Protein AF-A0A0F9BK31-F1 (afdb_monomer)

Structure (mmCIF, N/CA/C/O backbone):
data_AF-A0A0F9BK31-F1
#
_entry.id   AF-A0A0F9BK31-F1
#
loop_
_atom_site.group_PDB
_atom_site.id
_atom_site.type_symbol
_atom_site.label_atom_id
_atom_site.label_alt_id
_atom_site.label_comp_id
_atom_site.label_asym_id
_atom_site.label_entity_id
_atom_site.label_seq_id
_atom_site.pdbx_PDB_ins_code
_atom_site.Cartn_x
_atom_site.Cartn_y
_atom_site.Cartn_z
_atom_site.occupancy
_atom_site.B_iso_or_equiv
_atom_site.auth_seq_id
_atom_site.auth_comp_id
_atom_site.auth_asym_id
_atom_site.auth_atom_id
_atom_site.pdbx_PDB_model_num
ATOM 1 N N . MET A 1 1 ? -14.566 36.408 19.819 1.00 34.97 1 MET A N 1
ATOM 2 C CA . MET A 1 1 ? -15.400 36.575 21.035 1.00 34.97 1 MET A CA 1
ATOM 3 C C . MET A 1 1 ? -15.358 35.228 21.753 1.00 34.97 1 MET A C 1
ATOM 5 O O . MET A 1 1 ? -15.474 34.228 21.065 1.00 34.97 1 MET A O 1
ATOM 9 N N . ALA A 1 2 ? -14.819 35.139 22.974 1.00 30.72 2 ALA A N 1
ATOM 10 C CA . ALA A 1 2 ? -15.516 35.397 24.251 1.00 30.72 2 ALA A CA 1
ATOM 11 C C . ALA A 1 2 ? -16.655 34.369 24.474 1.00 30.72 2 ALA A C 1
ATOM 13 O O . ALA A 1 2 ? -17.455 34.188 23.567 1.00 30.72 2 ALA A O 1
ATOM 14 N N . ILE A 1 3 ? -16.794 33.667 25.609 1.00 34.47 3 ILE A N 1
ATOM 15 C CA . ILE A 1 3 ? -16.317 33.917 26.992 1.00 34.47 3 ILE A CA 1
ATOM 16 C C . ILE A 1 3 ? -16.090 32.545 27.730 1.00 34.47 3 ILE A C 1
ATOM 18 O O . ILE A 1 3 ? -16.348 31.516 27.105 1.00 34.47 3 ILE A O 1
ATOM 22 N N . PRO A 1 4 ? -15.487 32.458 28.944 1.00 47.16 4 PRO A N 1
ATOM 23 C CA . PRO A 1 4 ? -14.484 31.410 29.240 1.00 47.16 4 PRO A CA 1
ATOM 24 C C . PRO A 1 4 ? -14.917 30.221 30.135 1.00 47.16 4 PRO A C 1
ATOM 26 O O . PRO A 1 4 ? -16.039 30.144 30.628 1.00 47.16 4 PRO A O 1
ATOM 29 N N . GLN A 1 5 ? -13.952 29.323 30.387 1.00 39.09 5 GLN A N 1
ATOM 30 C CA . GLN A 1 5 ? -13.967 28.311 31.456 1.00 39.09 5 GLN A CA 1
ATOM 31 C C . GLN A 1 5 ? -14.217 28.940 32.840 1.00 39.09 5 GLN A C 1
ATOM 33 O O . GLN A 1 5 ? -13.655 29.992 33.152 1.00 39.09 5 GLN A O 1
ATOM 38 N N . ILE A 1 6 ? -15.013 28.273 33.684 1.00 41.28 6 ILE A N 1
ATOM 39 C CA . ILE A 1 6 ? -15.322 28.721 35.052 1.00 41.28 6 ILE A CA 1
ATOM 40 C C . ILE A 1 6 ? -14.540 27.875 36.063 1.00 41.28 6 ILE A C 1
ATOM 42 O O . ILE A 1 6 ? -14.842 26.708 36.302 1.00 41.28 6 ILE A O 1
ATOM 46 N N . GLU A 1 7 ? -13.542 28.497 36.682 1.00 41.19 7 GLU A N 1
ATOM 47 C CA . GLU A 1 7 ? -12.650 27.886 37.667 1.00 41.19 7 GLU A CA 1
ATOM 48 C C . GLU A 1 7 ? -13.230 28.024 39.090 1.00 41.19 7 GLU A C 1
ATOM 50 O O . GLU A 1 7 ? -13.121 29.072 39.735 1.00 41.19 7 GLU A O 1
ATOM 55 N N . ILE A 1 8 ? -13.895 26.975 39.595 1.00 41.38 8 ILE A N 1
ATOM 56 C CA . ILE A 1 8 ? -14.500 26.990 40.939 1.00 41.38 8 ILE A CA 1
ATOM 57 C C . ILE A 1 8 ? -13.460 26.613 42.004 1.00 41.38 8 ILE A C 1
ATOM 59 O O . ILE A 1 8 ? -12.925 25.507 42.039 1.00 41.38 8 ILE A O 1
ATOM 63 N N . LYS A 1 9 ? -13.195 27.563 42.904 1.00 39.84 9 LYS A N 1
ATOM 64 C CA . LYS A 1 9 ? -12.128 27.503 43.911 1.00 39.84 9 LYS A CA 1
ATOM 65 C C . LYS A 1 9 ? -12.385 26.457 44.999 1.00 39.84 9 LYS A C 1
ATOM 67 O O . LYS A 1 9 ? -13.390 26.509 45.708 1.00 39.84 9 LYS A O 1
ATOM 72 N N . SER A 1 10 ? -11.396 25.595 45.233 1.00 47.75 10 SER A N 1
ATOM 73 C CA . SER A 1 10 ? -11.330 24.715 46.408 1.00 47.75 10 SER A CA 1
ATOM 74 C C . SER A 1 10 ? -11.038 25.527 47.680 1.00 47.75 10 SER A C 1
ATOM 76 O O . SER A 1 10 ? -9.883 25.697 48.074 1.00 47.75 10 SER A O 1
ATOM 78 N N . GLN A 1 11 ? -12.077 26.108 48.298 1.00 46.69 11 GLN A N 1
ATOM 79 C CA . GLN A 1 11 ? -11.884 27.012 49.445 1.00 46.69 11 GLN A CA 1
ATOM 80 C C . GLN A 1 11 ? -13.006 27.042 50.506 1.00 46.69 11 GLN A C 1
ATOM 82 O O . GLN A 1 11 ? -13.023 27.949 51.332 1.00 46.69 11 GLN A O 1
ATOM 87 N N . VAL A 1 12 ? -13.905 26.044 50.551 1.00 44.53 12 VAL A N 1
ATOM 88 C CA . VAL A 1 12 ? -15.021 25.987 51.536 1.00 44.53 12 VAL A CA 1
ATOM 89 C C . VAL A 1 12 ? -15.087 24.658 52.321 1.00 44.53 12 VAL A C 1
ATOM 91 O O . VAL A 1 12 ? -16.156 24.200 52.701 1.00 44.53 12 VAL A O 1
ATOM 94 N N . ILE A 1 13 ? -13.938 24.025 52.605 1.00 46.34 13 ILE A N 1
ATOM 95 C CA . ILE A 1 13 ? -13.850 22.850 53.509 1.00 46.34 13 ILE A CA 1
ATOM 96 C C . ILE A 1 13 ? -12.696 23.016 54.522 1.00 46.34 13 ILE A C 1
ATOM 98 O O . ILE A 1 13 ? -11.844 22.146 54.680 1.00 46.34 13 ILE A O 1
ATOM 102 N N . LYS A 1 14 ? -12.626 24.179 55.191 1.00 44.19 14 LYS A N 1
ATOM 103 C CA . LYS A 1 14 ? -11.668 24.453 56.293 1.00 44.19 14 LYS A CA 1
ATOM 104 C C . LYS A 1 14 ? -12.260 25.219 57.493 1.00 44.19 14 LYS A C 1
ATOM 106 O O . LYS A 1 14 ? -11.512 25.676 58.351 1.00 44.19 14 LYS A O 1
ATOM 111 N N . SER A 1 15 ? -13.586 25.350 57.576 1.00 44.91 15 SER A N 1
ATOM 112 C CA . SER A 1 15 ? -14.294 26.040 58.671 1.00 44.91 15 SER A CA 1
ATOM 113 C C . SER A 1 15 ? -15.009 25.089 59.644 1.00 44.91 15 SER A C 1
ATOM 115 O O . SER A 1 15 ? -15.044 25.358 60.842 1.00 44.91 15 SER A O 1
ATOM 117 N N . SER A 1 16 ? -15.546 23.962 59.167 1.00 44.09 16 SER A N 1
ATOM 118 C CA . SER A 1 16 ? -16.458 23.108 59.949 1.00 44.09 16 SER A CA 1
ATOM 119 C C . SER A 1 16 ? -15.799 22.260 61.045 1.00 44.09 16 SER A C 1
ATOM 121 O O . SER A 1 16 ? -16.474 21.862 61.988 1.00 44.09 16 SER A O 1
ATOM 123 N N . THR A 1 17 ? -14.495 21.982 60.963 1.00 48.22 17 THR A N 1
ATOM 124 C CA . THR A 1 17 ? -13.790 21.135 61.946 1.00 48.22 17 THR A CA 1
ATOM 125 C C . THR A 1 17 ? -13.392 21.864 63.229 1.00 48.22 17 THR A C 1
ATOM 127 O O . THR A 1 17 ? -13.065 21.206 64.209 1.00 48.22 17 THR A O 1
ATOM 130 N N . LYS A 1 18 ? -13.453 23.204 63.270 1.00 47.31 18 LYS A N 1
ATOM 131 C CA . LYS A 1 18 ? -12.989 24.004 64.422 1.00 47.31 18 LYS A CA 1
ATOM 132 C C . LYS A 1 18 ? -14.101 24.493 65.363 1.00 47.31 18 LYS A C 1
ATOM 134 O O . LYS A 1 18 ? -13.843 25.322 66.226 1.00 47.31 18 LYS A O 1
ATOM 139 N N . ALA A 1 19 ? -15.326 23.989 65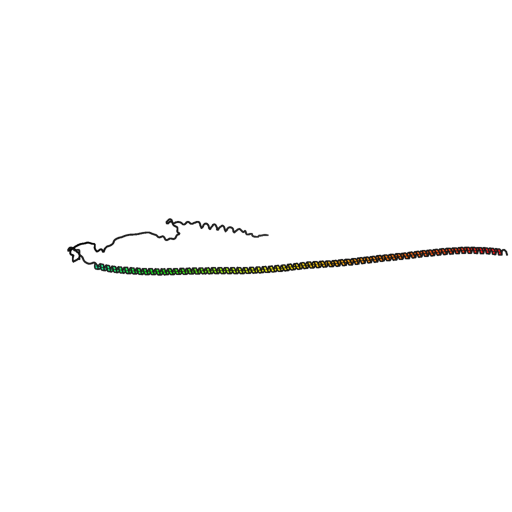.191 1.00 47.84 19 ALA A N 1
ATOM 140 C CA . ALA A 1 19 ? -16.503 24.364 65.987 1.00 47.84 19 ALA A CA 1
ATOM 141 C C . ALA A 1 19 ? -16.992 23.264 66.955 1.00 47.84 19 ALA A C 1
ATOM 143 O O . ALA A 1 19 ? -17.918 23.500 67.724 1.00 47.84 19 ALA A O 1
ATOM 144 N N . ILE A 1 20 ? -16.395 22.064 66.919 1.00 45.34 20 ILE A N 1
ATOM 145 C CA . ILE A 1 20 ? -16.859 20.897 67.696 1.00 45.34 20 ILE A CA 1
ATOM 146 C C . ILE A 1 20 ? -15.993 20.662 68.949 1.00 45.34 20 ILE A C 1
ATOM 148 O O . ILE A 1 20 ? -16.524 20.329 70.006 1.00 45.34 20 ILE A O 1
ATOM 152 N N . GLU A 1 21 ? -14.685 20.938 68.892 1.00 44.50 21 GLU A N 1
ATOM 153 C CA . GLU A 1 21 ? -13.760 20.745 70.029 1.00 44.50 21 GLU A CA 1
ATOM 154 C C . GLU A 1 21 ? -14.006 21.694 71.221 1.00 44.50 21 GLU A C 1
ATOM 156 O O . GLU A 1 21 ? -13.513 21.451 72.320 1.00 44.50 21 GLU A O 1
ATOM 161 N N . THR A 1 22 ? -14.791 22.763 71.043 1.00 48.09 22 THR A N 1
ATOM 162 C CA . THR A 1 22 ? -15.100 23.733 72.113 1.00 48.09 22 THR A CA 1
ATOM 163 C C . THR A 1 22 ? -16.362 23.375 72.912 1.00 48.09 22 THR A C 1
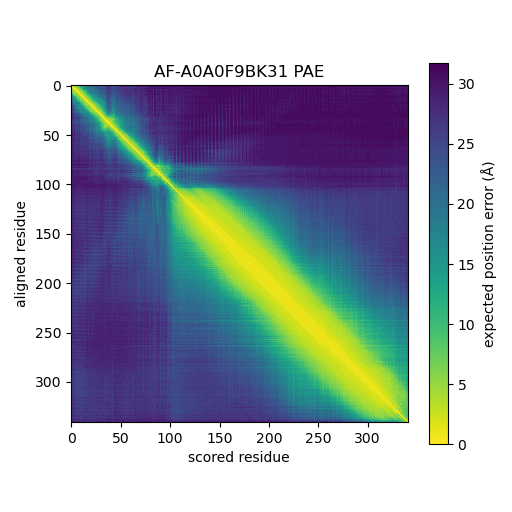ATOM 165 O O . THR A 1 22 ? -16.554 23.904 73.999 1.00 48.09 22 THR A O 1
ATOM 168 N N . VAL A 1 23 ? -17.213 22.460 72.428 1.00 46.09 23 VAL A N 1
ATOM 169 C CA . VAL A 1 23 ? -18.506 22.141 73.077 1.00 46.09 23 VAL A CA 1
ATOM 170 C C . VAL A 1 23 ? -18.394 20.987 74.089 1.00 46.09 23 VAL A C 1
ATOM 172 O O . VAL A 1 23 ? -19.171 20.915 75.038 1.00 46.09 23 VAL A O 1
ATOM 175 N N . CYS A 1 24 ? -17.405 20.098 73.947 1.00 41.81 24 CYS A N 1
ATOM 176 C CA . CYS A 1 24 ? -17.275 18.918 74.813 1.00 41.81 24 CYS A CA 1
ATOM 177 C C . CYS A 1 24 ? -16.595 19.165 76.176 1.00 41.81 24 CYS A C 1
ATOM 179 O O . CYS A 1 24 ? -16.706 18.307 77.049 1.00 41.81 24 CYS A O 1
ATOM 181 N N . ASN A 1 25 ? -15.921 20.302 76.392 1.00 42.66 25 ASN A N 1
ATOM 182 C CA . ASN A 1 25 ? -15.132 20.531 77.616 1.00 42.66 25 ASN A CA 1
ATOM 183 C C . ASN A 1 25 ? -15.901 21.187 78.784 1.00 42.66 25 ASN A C 1
ATOM 185 O O . ASN A 1 25 ? -15.515 20.989 79.935 1.00 42.66 25 ASN A O 1
ATOM 189 N N . ASP A 1 26 ? -17.011 21.894 78.544 1.00 40.84 26 ASP A N 1
ATOM 190 C CA . ASP A 1 26 ? -17.750 22.600 79.614 1.00 40.84 26 ASP A CA 1
ATOM 191 C C . ASP A 1 26 ? -18.705 21.708 80.438 1.00 40.84 26 ASP A C 1
ATOM 193 O O . ASP A 1 26 ? -19.175 22.104 81.507 1.00 40.84 26 ASP A O 1
ATOM 197 N N . ILE A 1 27 ? -18.990 20.481 79.987 1.00 41.81 27 ILE A N 1
ATOM 198 C CA . ILE A 1 27 ? -19.976 19.592 80.636 1.00 41.81 27 ILE A CA 1
ATOM 199 C C . ILE A 1 27 ? -19.380 18.810 81.825 1.00 41.81 27 ILE A C 1
ATOM 201 O O . ILE A 1 27 ? -20.120 18.369 82.705 1.00 41.81 27 ILE A O 1
ATOM 205 N N . PHE A 1 28 ? -18.051 18.674 81.923 1.00 42.62 28 PHE A N 1
ATOM 206 C CA . PHE A 1 28 ? -17.405 17.846 82.957 1.00 42.62 28 PHE A CA 1
ATOM 207 C C . PHE A 1 28 ? -16.944 18.596 84.225 1.00 42.62 28 PHE A C 1
ATOM 209 O O . PHE A 1 28 ? -16.391 17.978 85.137 1.00 42.62 28 PHE A O 1
ATOM 216 N N . ALA A 1 29 ? -17.202 19.906 84.331 1.00 46.19 29 ALA A N 1
ATOM 217 C CA . ALA A 1 29 ? -16.607 20.781 85.350 1.00 46.19 29 ALA A CA 1
ATOM 218 C C . ALA A 1 29 ? -17.617 21.471 86.301 1.00 46.19 29 ALA A C 1
ATOM 220 O O . ALA A 1 29 ? -17.502 22.668 86.564 1.00 46.19 29 ALA A O 1
ATOM 221 N N . LYS A 1 30 ? -18.603 20.739 86.855 1.00 42.69 30 LYS A N 1
ATOM 222 C CA . LYS A 1 30 ? -19.486 21.237 87.946 1.00 42.69 30 LYS A CA 1
ATOM 223 C C . LYS A 1 30 ? -20.094 20.123 88.822 1.00 42.69 30 LYS A C 1
ATOM 225 O O . LYS A 1 30 ? -21.287 19.841 88.775 1.00 42.69 30 LYS A O 1
ATOM 230 N N . LYS A 1 31 ? -19.275 19.506 89.686 1.00 49.69 31 LYS A N 1
ATOM 231 C CA . LYS A 1 31 ? -19.757 18.687 90.820 1.00 49.69 31 LYS A CA 1
ATOM 232 C C . LYS A 1 31 ? -19.788 19.504 92.116 1.00 49.69 31 LYS A C 1
ATOM 234 O O . LYS A 1 31 ? -18.830 19.491 92.882 1.00 49.69 31 LYS A O 1
ATOM 239 N N . THR A 1 32 ? -20.914 20.157 92.393 1.00 45.22 32 THR A N 1
ATOM 240 C CA . THR A 1 32 ? -21.232 20.724 93.715 1.00 45.22 32 THR A CA 1
ATOM 241 C C . THR A 1 32 ? -22.681 20.404 94.079 1.00 45.22 32 THR A C 1
ATOM 243 O O . THR A 1 32 ? -23.621 20.990 93.550 1.00 45.22 32 THR A O 1
ATOM 246 N N . VAL A 1 33 ? -22.872 19.445 94.987 1.00 46.56 33 VAL A N 1
ATOM 247 C CA . VAL A 1 33 ? -24.195 19.092 95.525 1.00 46.56 33 VAL A CA 1
ATOM 248 C C . VAL A 1 33 ? -24.480 19.981 96.743 1.00 46.56 33 VAL A C 1
ATOM 250 O O . VAL A 1 33 ? -23.625 20.056 97.629 1.00 46.56 33 VAL A O 1
ATOM 253 N N . PRO A 1 34 ? -25.639 20.660 96.832 1.00 52.19 34 PRO A N 1
ATOM 254 C CA . PRO A 1 34 ? -25.972 21.473 97.997 1.00 52.19 34 PRO A CA 1
ATOM 255 C C . PRO A 1 34 ? -26.247 20.586 99.221 1.00 52.19 34 PRO A C 1
ATOM 257 O O . PRO A 1 34 ? -27.077 19.680 99.169 1.00 52.19 34 PRO A O 1
ATOM 260 N N . THR A 1 35 ? -25.571 20.857 100.338 1.00 52.59 35 THR A N 1
ATOM 261 C CA . THR A 1 35 ? -25.773 20.149 101.612 1.00 52.59 35 THR A CA 1
ATOM 262 C C . THR A 1 35 ? -26.941 20.733 102.407 1.00 52.59 35 THR A C 1
ATOM 264 O O . THR A 1 35 ? -27.153 21.948 102.460 1.00 52.59 35 THR A O 1
ATOM 267 N N . CYS A 1 36 ? -27.721 19.869 103.062 1.00 46.44 36 CYS A N 1
ATOM 268 C CA . CYS A 1 36 ? -28.881 20.314 103.830 1.00 46.44 36 CYS A CA 1
ATOM 269 C C . CYS A 1 36 ? -28.471 20.889 105.198 1.00 46.44 36 CYS A C 1
ATOM 271 O O . CYS A 1 36 ? -28.011 20.159 106.081 1.00 46.44 36 CYS A O 1
ATOM 273 N N . LYS A 1 37 ? -28.736 22.188 105.416 1.00 51.78 37 LYS A N 1
ATOM 274 C CA . LYS A 1 37 ? -28.451 22.943 106.661 1.00 51.78 37 LYS A CA 1
ATOM 275 C C . LYS A 1 37 ? -29.144 22.427 107.944 1.00 51.78 37 LYS A C 1
ATOM 277 O O . LYS A 1 37 ? -29.008 23.061 108.985 1.00 51.78 37 LYS A O 1
ATOM 282 N N . LYS A 1 38 ? -29.880 21.308 107.897 1.00 49.94 38 LYS A N 1
ATOM 283 C CA . LYS A 1 38 ? -30.496 20.655 109.070 1.00 49.94 38 LYS A CA 1
ATOM 284 C C . LYS A 1 38 ? -29.989 19.238 109.380 1.00 49.94 38 LYS A C 1
ATOM 286 O O . LYS A 1 38 ? -30.333 18.735 110.444 1.00 49.94 38 LYS A O 1
ATOM 291 N N . CYS A 1 39 ? -29.213 18.599 108.500 1.00 57.25 39 CYS A N 1
ATOM 292 C CA . CYS A 1 39 ? -28.751 17.213 108.709 1.00 57.25 39 CYS A CA 1
ATOM 293 C C . CYS A 1 39 ? -27.371 16.863 108.115 1.00 57.25 39 CYS A C 1
ATOM 295 O O . CYS A 1 39 ? -26.857 15.796 108.421 1.00 57.25 39 CYS A O 1
ATOM 297 N N . GLY A 1 40 ? -26.743 17.736 107.319 1.00 54.84 40 GLY A N 1
ATOM 298 C CA . GLY A 1 40 ? -25.320 17.632 106.954 1.00 54.84 40 GLY A CA 1
ATOM 299 C C . GLY A 1 40 ? -24.968 16.812 105.703 1.00 54.84 40 GLY A C 1
ATOM 300 O O . GLY A 1 40 ? -23.960 17.118 105.071 1.00 54.84 40 GLY A O 1
ATOM 301 N N . GLU A 1 41 ? -25.791 15.844 105.294 1.00 47.97 41 GLU A N 1
ATOM 302 C CA . GLU A 1 41 ? -25.495 14.952 104.154 1.00 47.97 41 GLU A CA 1
ATOM 303 C C . GLU A 1 41 ? -26.244 15.317 102.847 1.00 47.97 41 GLU A C 1
ATOM 305 O O . GLU A 1 41 ? -26.936 16.338 102.767 1.00 47.97 41 GLU A O 1
ATOM 310 N N . GLN A 1 42 ? -26.035 14.523 101.785 1.00 47.56 42 GLN A N 1
ATOM 311 C CA . GLN A 1 42 ? -26.417 14.824 100.395 1.00 47.56 42 GLN A CA 1
ATOM 312 C C . GLN A 1 42 ? -27.447 13.827 99.831 1.00 47.56 42 GLN A C 1
ATOM 314 O O . GLN A 1 42 ? -27.174 12.633 99.754 1.00 47.56 42 GLN A O 1
ATOM 319 N N . HIS A 1 43 ? -28.597 14.316 99.352 1.00 52.22 43 HIS A N 1
ATOM 320 C CA . HIS A 1 43 ? -29.586 13.523 98.602 1.00 52.22 43 HIS A CA 1
ATOM 321 C C . HIS A 1 43 ? -30.479 14.414 97.712 1.00 52.22 43 HIS A C 1
ATOM 323 O O . HIS A 1 43 ? -30.601 15.615 97.950 1.00 52.22 43 HIS A O 1
ATOM 329 N N . TRP A 1 44 ? -31.115 13.831 96.686 1.00 43.22 44 TRP A N 1
ATOM 330 C CA . TRP A 1 44 ? -32.073 14.517 95.794 1.00 43.22 44 TRP A CA 1
ATOM 331 C C . TRP A 1 44 ? -33.546 14.298 96.225 1.00 43.22 44 TRP A C 1
ATOM 333 O O . TRP A 1 44 ? -33.797 13.490 97.123 1.00 43.22 44 TRP A O 1
ATOM 343 N N . PRO A 1 45 ? -34.525 15.064 95.693 1.00 54.22 45 PRO A N 1
ATOM 344 C CA . PRO A 1 45 ? -35.786 15.296 96.396 1.00 54.22 45 PRO A CA 1
ATOM 345 C C . PRO A 1 45 ? -36.981 14.479 95.877 1.00 54.22 45 PRO A C 1
ATOM 347 O O . PRO A 1 45 ? -37.493 14.747 94.798 1.00 54.22 45 PRO A O 1
ATOM 350 N N . PHE A 1 46 ? -37.507 13.584 96.718 1.00 36.34 46 PHE A N 1
ATOM 351 C CA . PHE A 1 46 ? -38.948 13.473 97.013 1.00 36.34 46 PHE A CA 1
ATOM 352 C C . PHE A 1 46 ? -39.129 12.646 98.301 1.00 36.34 46 PHE A C 1
ATOM 354 O O . PHE A 1 46 ? -38.732 11.487 98.366 1.00 36.34 46 PHE A O 1
ATOM 361 N N . HIS A 1 47 ? -39.693 13.258 99.345 1.00 39.66 47 HIS A N 1
ATOM 362 C CA . HIS A 1 47 ? -39.894 12.648 100.672 1.00 39.66 47 HIS A CA 1
ATOM 363 C C . HIS A 1 47 ? -41.362 12.225 100.866 1.00 39.66 47 HIS A C 1
ATOM 365 O O . HIS A 1 47 ? -42.251 12.740 100.185 1.00 39.66 47 HIS A O 1
ATOM 371 N N . PRO A 1 48 ? -41.647 11.382 101.871 1.00 40.16 48 PRO A N 1
ATOM 372 C CA . PRO A 1 48 ? -42.530 11.860 102.946 1.00 40.16 48 PRO A CA 1
ATOM 373 C C . PRO A 1 48 ? -41.778 12.069 104.263 1.00 40.16 48 PRO A C 1
ATOM 375 O O . PRO A 1 48 ? -40.930 11.262 104.639 1.00 40.16 48 PRO A O 1
ATOM 378 N N . CYS A 1 49 ? -42.091 13.151 104.976 1.00 33.94 49 CYS A N 1
ATOM 379 C CA . CYS A 1 49 ? -41.509 13.468 106.282 1.00 33.94 49 CYS A CA 1
ATOM 380 C C . CYS A 1 49 ? -42.436 12.988 107.412 1.00 33.94 49 CYS A C 1
ATOM 382 O O . CYS A 1 49 ? -43.642 13.229 107.363 1.00 33.94 49 CYS A O 1
ATOM 384 N N . ALA A 1 50 ? -41.885 12.333 108.437 1.00 34.88 50 ALA A N 1
ATOM 385 C CA . ALA A 1 50 ? -42.652 11.881 109.595 1.00 34.88 50 ALA A CA 1
ATOM 386 C C . ALA A 1 50 ? -42.854 13.030 110.601 1.00 34.88 50 ALA A C 1
ATOM 388 O O . ALA A 1 50 ? -41.950 13.372 111.367 1.00 34.88 50 ALA A O 1
ATOM 389 N N . GLY A 1 51 ? -44.051 13.621 110.597 1.00 32.31 51 GLY A N 1
ATOM 390 C CA . GLY A 1 51 ? -44.478 14.581 111.616 1.00 32.31 51 GLY A CA 1
ATOM 391 C C . GLY A 1 51 ? -44.567 13.953 113.014 1.00 32.31 51 GLY A C 1
ATOM 392 O O . GLY A 1 51 ? -44.782 12.750 113.162 1.00 32.31 51 GLY A O 1
ATOM 393 N N . ARG A 1 52 ? -44.407 14.783 114.046 1.00 32.91 52 ARG A N 1
ATOM 394 C CA . ARG A 1 52 ? -44.484 14.421 115.471 1.00 32.91 52 ARG A CA 1
ATOM 395 C C . ARG A 1 52 ? -45.318 15.488 116.194 1.00 32.91 52 ARG A C 1
ATOM 397 O O . ARG A 1 52 ? -45.418 16.595 115.676 1.00 32.91 52 ARG A O 1
ATOM 404 N N . GLU A 1 53 ? -45.774 15.170 117.411 1.00 34.31 53 GLU A N 1
ATOM 405 C CA . GLU A 1 53 ? -46.419 16.079 118.386 1.00 34.31 53 GLU A CA 1
ATOM 406 C C . GLU A 1 53 ? -47.925 16.357 118.137 1.00 34.31 53 GLU A C 1
ATOM 408 O O . GLU A 1 53 ? -48.354 16.401 116.990 1.00 34.31 53 GLU A O 1
ATOM 413 N N . LYS A 1 54 ? -48.794 16.519 119.158 1.00 34.75 54 LYS A N 1
ATOM 414 C CA . LYS A 1 54 ? -48.628 16.439 120.637 1.00 34.75 54 LYS A CA 1
ATOM 415 C C . LYS A 1 54 ? -49.992 16.247 121.349 1.00 34.75 54 LYS A C 1
ATOM 417 O O . LYS A 1 54 ? -50.947 16.854 120.890 1.00 34.75 54 LYS A O 1
ATOM 422 N N . ASN A 1 55 ? -49.986 15.530 122.491 1.00 33.38 55 ASN A N 1
ATOM 423 C CA . ASN A 1 55 ? -50.760 15.746 123.748 1.00 33.38 55 ASN A CA 1
ATOM 424 C C . ASN A 1 55 ? -52.318 15.854 123.692 1.00 33.38 55 ASN A C 1
ATOM 426 O O . ASN A 1 55 ? -52.887 15.985 122.620 1.00 33.38 55 ASN A O 1
ATOM 430 N N . GLU A 1 56 ? -53.133 15.764 124.760 1.00 34.59 56 GLU A N 1
ATOM 431 C CA . GLU A 1 56 ? -53.049 15.407 126.209 1.00 34.59 56 GLU A CA 1
ATOM 432 C C . GLU A 1 56 ? -54.466 14.888 126.638 1.00 34.59 56 GLU A C 1
ATOM 434 O O . GLU A 1 56 ? -55.321 14.776 125.761 1.00 34.59 56 GLU A O 1
ATOM 439 N N . THR A 1 57 ? -54.868 14.502 127.864 1.00 30.72 57 THR A N 1
ATOM 440 C CA . THR A 1 57 ? -54.352 14.466 129.264 1.00 30.72 57 THR A CA 1
ATOM 441 C C . THR A 1 57 ? -54.925 13.182 129.939 1.00 30.72 57 THR A C 1
ATOM 443 O O . THR A 1 57 ? -55.933 12.662 129.474 1.00 30.72 57 THR A O 1
ATOM 446 N N . ASN A 1 58 ? -54.228 12.471 130.841 1.00 30.75 58 ASN A N 1
ATOM 447 C CA . ASN A 1 58 ? -54.158 12.568 132.324 1.00 30.75 58 ASN A CA 1
ATOM 448 C C . ASN A 1 58 ? -55.399 12.081 133.135 1.00 30.75 58 ASN A C 1
ATOM 450 O O . ASN A 1 58 ? -56.524 12.179 132.667 1.00 30.75 58 ASN A O 1
ATOM 454 N N . GLU A 1 59 ? -55.141 11.633 134.379 1.00 31.02 59 GLU A N 1
ATOM 455 C CA . GLU A 1 59 ? -56.079 11.306 135.483 1.00 31.02 59 GLU A CA 1
ATOM 456 C C . GLU A 1 59 ? -56.962 10.032 135.370 1.00 31.02 59 GLU A C 1
ATOM 458 O O . GLU A 1 59 ? -57.322 9.600 134.282 1.00 31.02 59 GLU A O 1
ATOM 463 N N . SER A 1 60 ? -57.388 9.362 136.460 1.00 31.53 60 SER A N 1
ATOM 464 C CA . SER A 1 60 ? -56.827 9.257 137.829 1.00 31.53 60 SER A CA 1
ATOM 465 C C . SER A 1 60 ? -57.469 8.097 138.625 1.00 31.53 60 SER A C 1
ATOM 467 O O . SER A 1 60 ? -58.687 8.041 138.732 1.00 31.53 60 SER A O 1
ATOM 469 N N . ARG A 1 61 ? -56.623 7.300 139.305 1.00 30.97 61 ARG A N 1
ATOM 470 C CA . ARG A 1 61 ? -56.801 6.780 140.690 1.00 30.97 61 ARG A CA 1
ATOM 471 C C . ARG A 1 61 ? -57.932 5.763 141.039 1.00 30.97 61 ARG A C 1
ATOM 473 O O . ARG A 1 61 ? -58.983 5.682 140.428 1.00 30.97 61 ARG A O 1
ATOM 480 N N . GLU A 1 62 ? -57.664 5.056 142.145 1.00 34.44 62 GLU A N 1
ATOM 481 C CA . GLU A 1 62 ? -58.555 4.288 143.054 1.00 34.44 62 GLU A CA 1
ATOM 482 C C . GLU A 1 62 ? -59.017 2.849 142.714 1.00 34.44 62 GLU A C 1
ATOM 484 O O . GLU A 1 62 ? -59.472 2.508 141.628 1.00 34.44 62 GLU A O 1
ATOM 489 N N . GLN A 1 63 ? -58.878 1.992 143.737 1.00 41.25 63 GLN A N 1
ATOM 490 C CA . GLN A 1 63 ? -59.436 0.639 143.864 1.00 41.25 63 GLN A CA 1
ATOM 491 C C . GLN A 1 63 ? -60.812 0.711 144.563 1.00 41.25 63 GLN A C 1
ATOM 493 O O . GLN A 1 63 ? -61.161 1.755 145.116 1.00 41.25 63 GLN A O 1
ATOM 498 N N . PRO A 1 64 ? -61.561 -0.403 144.653 1.00 44.00 64 PRO A N 1
ATOM 499 C CA . PRO A 1 64 ? -61.590 -1.128 145.942 1.00 44.00 64 PRO A CA 1
ATOM 500 C C . PRO A 1 64 ? -61.186 -2.613 145.788 1.00 44.00 64 PRO A C 1
ATOM 502 O O . PRO A 1 64 ? -61.474 -3.229 144.768 1.00 44.00 64 PRO A O 1
ATOM 505 N N . VAL A 1 65 ? -60.365 -3.224 146.656 1.00 35.78 65 VAL A N 1
ATOM 506 C CA . VAL A 1 65 ? -60.645 -3.773 148.012 1.00 35.78 65 VAL A CA 1
ATOM 507 C C . VAL A 1 65 ? -62.001 -4.491 148.193 1.00 35.78 65 VAL A C 1
ATOM 509 O O . VAL A 1 65 ? -63.034 -3.972 147.803 1.00 35.78 65 VAL A O 1
ATOM 512 N N . SER A 1 66 ? -62.088 -5.661 148.840 1.00 34.69 66 SER A N 1
ATOM 513 C CA . SER A 1 66 ? -61.048 -6.613 149.287 1.00 34.69 66 SER A CA 1
ATOM 514 C C . SER A 1 66 ? -61.657 -7.996 149.584 1.00 34.69 66 SER A C 1
ATOM 516 O O . SER A 1 66 ? -62.867 -8.138 149.746 1.00 34.69 66 SER A O 1
ATOM 518 N N . GLY A 1 67 ? -60.800 -9.021 149.687 1.00 31.47 67 GLY A N 1
ATOM 519 C CA . GLY A 1 67 ? -61.172 -10.398 150.047 1.00 31.47 67 GLY A CA 1
ATOM 520 C C . GLY A 1 67 ? -60.220 -11.044 151.063 1.00 31.47 67 GLY A C 1
ATOM 521 O O . GLY A 1 67 ? -59.944 -12.235 150.967 1.00 31.47 67 GLY A O 1
ATOM 522 N N . ILE A 1 68 ? -59.658 -10.264 151.997 1.00 43.88 68 ILE A N 1
ATOM 523 C CA . ILE A 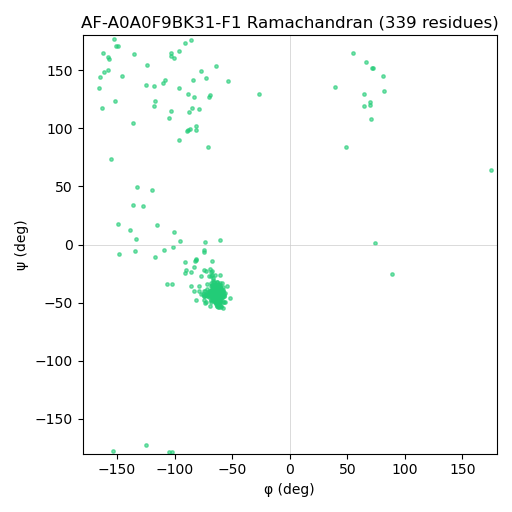1 68 ? -58.657 -10.745 152.970 1.00 43.88 68 ILE A CA 1
ATOM 524 C C . ILE A 1 68 ? -59.342 -11.294 154.230 1.00 43.88 68 ILE A C 1
ATOM 526 O O . ILE A 1 68 ? -59.679 -10.535 155.135 1.00 43.88 68 ILE A O 1
ATOM 530 N N . ILE A 1 69 ? -59.487 -12.618 154.305 1.00 33.00 69 ILE A N 1
ATOM 531 C CA . ILE A 1 69 ? -59.851 -13.417 155.492 1.00 33.00 69 ILE A CA 1
ATOM 532 C C . ILE A 1 69 ? -59.209 -14.800 155.269 1.00 33.00 69 ILE A C 1
ATOM 534 O O . ILE A 1 69 ? -59.500 -15.403 154.244 1.00 33.00 69 ILE A O 1
ATOM 538 N N . LEU A 1 70 ? -58.359 -15.415 156.102 1.00 29.75 70 LEU A N 1
ATOM 539 C CA . LEU A 1 70 ? -57.607 -15.117 157.344 1.00 29.75 70 LEU A CA 1
ATOM 540 C C . LEU A 1 70 ? -56.338 -16.045 157.293 1.00 29.75 70 LEU A C 1
ATOM 542 O O . LEU A 1 70 ? -56.238 -16.849 156.374 1.00 29.75 70 LEU A O 1
ATOM 546 N N . LYS A 1 71 ? -55.338 -16.071 158.189 1.00 32.66 71 LYS A N 1
ATOM 547 C CA . LYS A 1 71 ? -55.133 -15.480 159.525 1.00 32.66 71 LYS A CA 1
ATOM 548 C C . LYS A 1 71 ? -53.630 -15.397 159.834 1.00 32.66 71 LYS A C 1
ATOM 550 O O . LYS A 1 71 ? -52.882 -16.287 159.440 1.00 32.66 71 LYS A O 1
ATOM 555 N N . THR A 1 72 ? -53.210 -14.414 160.622 1.00 31.58 72 THR A N 1
ATOM 556 C CA . THR A 1 72 ? -51.904 -14.434 161.295 1.00 31.58 72 THR A CA 1
ATOM 557 C C . THR A 1 72 ? -51.904 -15.358 162.520 1.00 31.58 72 THR A C 1
ATOM 559 O O . THR A 1 72 ? -52.918 -15.516 163.201 1.00 31.58 72 THR A O 1
ATOM 562 N N . ILE A 1 73 ? -50.721 -15.922 162.783 1.00 46.47 73 ILE A N 1
ATOM 563 C CA . ILE A 1 73 ? -50.164 -16.393 164.071 1.00 46.47 73 ILE A CA 1
ATOM 564 C C . ILE A 1 73 ? -50.782 -15.622 165.267 1.00 46.47 73 ILE A C 1
ATOM 566 O O . ILE A 1 73 ? -50.799 -14.390 165.208 1.00 46.47 73 ILE A O 1
ATOM 570 N N . PRO A 1 74 ? -51.304 -16.295 166.324 1.00 39.22 74 PRO A N 1
ATOM 571 C CA . PRO A 1 74 ? -50.426 -16.672 167.445 1.00 39.22 74 PRO A CA 1
ATOM 572 C C . PRO A 1 74 ? -50.764 -17.967 168.224 1.00 39.22 74 PRO A C 1
ATOM 574 O O . PRO A 1 74 ? -51.824 -18.574 168.092 1.00 39.22 74 PRO A O 1
ATOM 577 N N . SER A 1 75 ? -49.815 -18.335 169.087 1.00 39.00 75 SER A N 1
ATOM 578 C CA . SER A 1 75 ? -49.895 -19.290 170.208 1.00 39.00 75 SER A CA 1
ATOM 579 C C . SER A 1 75 ? -50.044 -18.504 171.534 1.00 39.00 75 SER A C 1
ATOM 581 O O . SER A 1 75 ? -49.624 -17.343 171.527 1.00 39.00 75 SER A O 1
ATOM 583 N N . PRO A 1 76 ? -50.521 -19.053 172.679 1.00 46.03 76 PRO A N 1
ATOM 584 C CA . PRO A 1 76 ? -51.255 -20.305 172.949 1.00 46.03 76 PRO A CA 1
ATOM 585 C C . PRO A 1 76 ? -52.606 -20.082 173.707 1.00 46.03 76 PRO A C 1
ATOM 587 O O . PRO A 1 76 ? -52.995 -18.956 173.984 1.00 46.03 76 PRO A O 1
ATOM 590 N N . ALA A 1 77 ? -53.256 -21.185 174.121 1.00 41.84 77 ALA A N 1
ATOM 591 C CA . ALA A 1 77 ? -54.088 -21.338 175.340 1.00 41.84 77 ALA A CA 1
ATOM 592 C C . ALA A 1 77 ? -55.487 -20.649 175.512 1.00 41.84 77 ALA A C 1
ATOM 594 O O . ALA A 1 77 ? -55.623 -19.443 175.643 1.00 41.84 77 ALA A O 1
ATOM 595 N N . GLU A 1 78 ? -56.501 -21.517 175.695 1.00 39.81 78 GLU A N 1
ATOM 596 C CA . GLU A 1 78 ? -57.631 -21.478 176.666 1.00 39.81 78 GLU A CA 1
ATOM 597 C C . GLU A 1 78 ? -58.840 -20.476 176.635 1.00 39.81 78 GLU A C 1
ATOM 599 O O . GLU A 1 78 ? -58.735 -19.280 176.862 1.00 39.81 78 GLU A O 1
ATOM 604 N N . LYS A 1 79 ? -60.045 -21.093 176.565 1.00 40.41 79 LYS A N 1
ATOM 605 C CA . LYS A 1 79 ? -61.297 -20.890 177.366 1.00 40.41 79 LYS A CA 1
ATOM 606 C C . LYS A 1 79 ? -62.206 -19.623 177.249 1.00 40.41 79 LYS A C 1
ATOM 608 O O . LYS A 1 79 ? -61.997 -18.596 177.872 1.00 40.41 79 LYS A O 1
ATOM 613 N N . PHE A 1 80 ? -63.377 -19.864 176.627 1.00 48.03 80 PHE A N 1
ATOM 614 C CA . PHE A 1 80 ? -64.767 -19.454 176.988 1.00 48.03 80 PHE A CA 1
ATOM 615 C C . PHE A 1 80 ? -65.269 -17.979 177.029 1.00 48.03 80 PHE A C 1
ATOM 617 O O . PHE A 1 80 ? -64.912 -17.195 177.892 1.00 48.03 80 PHE A O 1
ATOM 624 N N . THR A 1 81 ? -66.282 -17.677 176.188 1.00 42.97 81 THR A N 1
ATOM 625 C CA . THR A 1 81 ? -67.376 -16.670 176.374 1.00 42.97 81 THR A CA 1
ATOM 626 C C . THR A 1 81 ? -68.514 -16.937 175.349 1.00 42.97 81 THR A C 1
ATOM 628 O O . THR A 1 81 ? -68.187 -17.320 174.220 1.00 42.97 81 THR A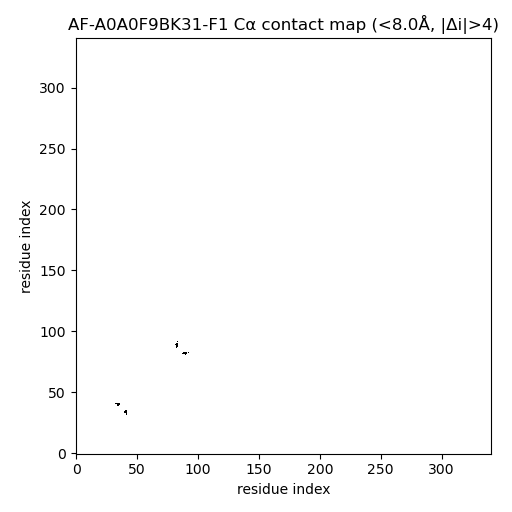 O 1
ATOM 631 N N . PRO A 1 82 ? -69.815 -16.741 175.670 1.00 57.91 82 PRO A N 1
ATOM 632 C CA . PRO A 1 82 ? -70.960 -17.153 174.823 1.00 57.91 82 PRO A CA 1
ATOM 633 C C . PRO A 1 82 ? -71.405 -16.146 173.728 1.00 57.91 82 PRO A C 1
ATOM 635 O O . PRO A 1 82 ? -70.868 -15.045 173.619 1.00 57.91 82 PRO A O 1
ATOM 638 N N . THR A 1 83 ? -72.384 -16.541 172.895 1.00 57.59 83 THR A N 1
ATOM 639 C CA . THR A 1 83 ? -72.907 -15.832 171.696 1.00 57.59 83 THR A CA 1
ATOM 640 C C . THR A 1 83 ? -74.424 -15.566 171.734 1.00 57.59 83 THR A C 1
ATOM 642 O O . THR A 1 83 ? -75.185 -16.304 172.357 1.00 57.59 83 THR A O 1
ATOM 645 N N . CYS A 1 84 ? -74.887 -14.535 171.013 1.00 56.69 84 CYS A N 1
ATOM 646 C CA . CYS A 1 84 ? -76.302 -14.160 170.900 1.00 56.69 84 CYS A CA 1
ATOM 647 C C . CYS A 1 84 ? -77.055 -14.987 169.834 1.00 56.69 84 CYS A C 1
ATOM 649 O O . CYS A 1 84 ? -76.665 -15.017 168.663 1.00 56.69 84 CYS A O 1
ATOM 651 N N . LYS A 1 85 ? -78.183 -15.607 170.217 1.00 58.34 85 LYS A N 1
ATOM 652 C CA . LYS A 1 85 ? -78.997 -16.484 169.344 1.00 58.34 85 LYS A CA 1
ATOM 653 C C . LYS A 1 85 ? -79.706 -15.779 168.177 1.00 58.34 85 LYS A C 1
ATOM 655 O O . LYS A 1 85 ? -80.018 -16.450 167.202 1.00 58.34 85 LYS A O 1
ATOM 660 N N . MET A 1 86 ? -79.955 -14.469 168.252 1.00 58.94 86 MET A N 1
ATOM 661 C CA . MET A 1 86 ? -80.728 -13.741 167.225 1.00 58.94 86 MET A CA 1
ATOM 662 C C . MET A 1 86 ? -79.881 -13.265 166.033 1.00 58.94 86 MET A C 1
ATOM 664 O O . MET A 1 86 ? -80.418 -13.040 164.953 1.00 58.94 86 MET A O 1
ATOM 668 N N . CYS A 1 87 ? -78.567 -13.097 166.217 1.00 61.88 87 CYS A N 1
ATOM 669 C CA . CYS A 1 87 ? -77.670 -12.506 165.213 1.00 61.88 87 CYS A CA 1
ATOM 670 C C . CYS A 1 87 ? -76.352 -13.279 164.998 1.00 61.88 87 CYS A C 1
ATOM 672 O O . CYS A 1 87 ? -75.562 -12.908 164.130 1.00 61.88 87 CYS A O 1
ATOM 674 N N . GLY A 1 88 ? -76.079 -14.318 165.799 1.00 65.19 88 GLY A N 1
ATOM 675 C CA . GLY A 1 88 ? -74.878 -15.158 165.705 1.00 65.19 88 GLY A CA 1
ATOM 676 C C . GLY A 1 88 ? -73.572 -14.516 166.198 1.00 65.19 88 GLY A C 1
ATOM 677 O O . GLY A 1 88 ? -72.521 -15.149 166.124 1.00 65.19 88 GLY A O 1
ATOM 678 N N . LYS A 1 89 ? -73.604 -13.276 166.703 1.00 65.31 89 LYS A N 1
ATOM 679 C CA . LYS A 1 89 ? -72.418 -12.517 167.146 1.00 65.31 89 LYS A CA 1
ATOM 680 C C . LYS A 1 89 ? -72.292 -12.493 168.677 1.00 65.31 89 LYS A C 1
ATOM 682 O O . LYS A 1 89 ? -73.253 -12.767 169.395 1.00 65.31 89 LYS A O 1
ATOM 687 N N . LYS A 1 90 ? -71.100 -12.172 169.194 1.00 60.78 90 LYS A N 1
ATOM 688 C CA . LYS A 1 90 ? -70.871 -11.934 170.631 1.00 60.78 90 LYS A CA 1
ATOM 689 C C . LYS A 1 90 ? -71.156 -10.468 170.967 1.00 60.78 90 LYS A C 1
ATOM 691 O O . LYS A 1 90 ? -70.431 -9.601 170.494 1.00 60.78 90 LYS A O 1
ATOM 696 N N . HIS A 1 91 ? -72.185 -10.205 171.768 1.00 59.47 91 HIS A N 1
ATOM 697 C CA . HIS A 1 91 ? -72.460 -8.900 172.381 1.00 59.47 91 HIS A CA 1
ATOM 698 C C . HIS A 1 91 ? -73.339 -9.078 173.631 1.00 59.47 91 HIS A C 1
ATOM 700 O O . HIS A 1 91 ? -73.978 -10.121 173.793 1.00 59.47 91 HIS A O 1
ATOM 706 N N . TRP A 1 92 ? -73.372 -8.071 174.508 1.00 44.50 92 TRP A N 1
ATOM 707 C CA . TRP A 1 92 ? -74.254 -8.047 175.684 1.00 44.50 92 TRP A CA 1
ATOM 708 C C . TRP A 1 92 ? -75.718 -7.804 175.239 1.00 44.50 92 TRP A C 1
ATOM 710 O O . TRP A 1 92 ? -75.925 -7.062 174.270 1.00 44.50 92 TRP A O 1
ATOM 720 N N . PRO A 1 93 ? -76.751 -8.405 175.866 1.00 50.28 93 PRO A N 1
ATOM 721 C CA . PRO A 1 93 ? -78.128 -8.243 175.388 1.00 50.28 93 PRO A CA 1
ATOM 722 C C . PRO A 1 93 ? -78.774 -6.931 175.871 1.00 50.28 93 PRO A C 1
ATOM 724 O O . PRO A 1 93 ? -79.248 -6.890 177.000 1.00 50.28 93 PRO A O 1
ATOM 727 N N . LEU A 1 94 ? -78.790 -5.890 175.019 1.00 47.72 94 LEU A N 1
ATOM 728 C CA . LEU A 1 94 ? -79.799 -4.802 174.924 1.00 47.72 94 LEU A CA 1
ATOM 729 C C . LEU A 1 94 ? -79.362 -3.726 173.892 1.00 47.72 94 LEU A C 1
ATOM 731 O O . LEU A 1 94 ? -79.110 -2.576 174.234 1.00 47.72 94 LEU A O 1
ATOM 735 N N . ASP A 1 95 ? -79.257 -4.100 172.610 1.00 47.00 95 ASP A N 1
ATOM 736 C CA . ASP A 1 95 ? -78.946 -3.172 171.502 1.00 47.00 95 ASP A CA 1
ATOM 737 C C . ASP A 1 95 ? -80.117 -3.131 170.487 1.00 47.00 95 ASP A C 1
ATOM 739 O O . ASP A 1 95 ? -80.446 -4.179 169.918 1.00 47.00 95 ASP A O 1
ATOM 743 N N . PRO A 1 96 ? -80.769 -1.971 170.248 1.00 54.16 96 PRO A N 1
ATOM 744 C CA . PRO A 1 96 ? -81.921 -1.867 169.339 1.00 54.16 96 PRO A CA 1
ATOM 745 C C . PRO A 1 96 ? -81.622 -1.915 167.827 1.00 54.16 96 PRO A C 1
ATOM 747 O O . PRO A 1 96 ? -82.559 -1.883 167.032 1.00 54.16 96 PRO A O 1
ATOM 750 N N . SER A 1 97 ? -80.361 -1.954 167.383 1.00 50.09 97 SER A N 1
ATOM 751 C CA . SER A 1 97 ? -79.975 -1.676 165.982 1.00 50.09 97 SER A CA 1
ATOM 752 C C . SER A 1 97 ? -80.302 -2.768 164.939 1.00 50.09 97 SER A C 1
ATOM 754 O O . SER A 1 97 ? -79.985 -2.621 163.755 1.00 50.09 97 SER A O 1
ATOM 756 N N . CYS A 1 98 ? -80.941 -3.876 165.326 1.00 44.72 98 CYS A N 1
ATOM 757 C CA . CYS A 1 98 ? -81.106 -5.048 164.459 1.00 44.72 98 CYS A CA 1
ATOM 758 C C . CYS A 1 98 ? -82.353 -4.973 163.549 1.00 44.72 98 CYS A C 1
ATOM 760 O O . CYS A 1 98 ? -83.460 -5.311 163.964 1.00 44.72 98 CYS A O 1
ATOM 762 N N . THR A 1 99 ? -82.177 -4.599 162.273 1.00 51.38 99 THR A N 1
ATOM 763 C CA . THR A 1 99 ? -83.247 -4.630 161.248 1.00 51.38 99 THR A CA 1
ATOM 764 C C . THR A 1 99 ? -82.927 -5.586 160.091 1.00 51.38 99 THR A C 1
ATOM 766 O O . THR A 1 99 ? -81.800 -5.661 159.605 1.00 51.38 99 THR A O 1
ATOM 769 N N . GLY A 1 100 ? -83.927 -6.366 159.660 1.00 45.72 100 GLY A N 1
ATOM 770 C CA . GLY A 1 100 ? -83.734 -7.524 158.779 1.00 45.72 100 GLY A CA 1
ATOM 771 C C . GLY A 1 100 ? -84.227 -7.376 157.331 1.00 45.72 100 GLY A C 1
ATOM 772 O O . GLY A 1 100 ? -85.311 -6.865 157.065 1.00 45.72 100 GLY A O 1
ATOM 773 N N . ASN A 1 101 ? -83.439 -7.942 156.411 1.00 53.62 101 ASN A N 1
ATOM 774 C CA . ASN A 1 101 ? -83.850 -8.585 155.152 1.00 53.62 101 ASN A CA 1
ATOM 775 C C . ASN A 1 101 ? -84.841 -7.848 154.207 1.00 53.62 101 ASN A C 1
ATOM 777 O O . ASN A 1 101 ? -86.026 -8.175 154.148 1.00 53.62 101 ASN A O 1
ATOM 781 N N . LYS A 1 102 ? -84.326 -6.941 153.354 1.00 46.31 102 LYS A N 1
ATOM 782 C CA . LYS A 1 102 ? -85.047 -6.412 152.164 1.00 46.31 102 LYS A CA 1
ATOM 783 C C . LYS A 1 102 ? -84.239 -6.364 150.844 1.00 46.31 102 LYS A C 1
ATOM 785 O O . LYS A 1 102 ? -84.754 -5.871 149.845 1.00 46.31 102 LYS A O 1
ATOM 790 N N . ARG A 1 103 ? -82.994 -6.866 150.793 1.00 50.78 103 ARG A N 1
ATOM 791 C CA . ARG A 1 103 ? -82.071 -6.653 149.645 1.00 50.78 103 ARG A CA 1
ATOM 792 C C . ARG A 1 103 ? -82.205 -7.640 148.469 1.00 50.78 103 ARG A C 1
ATOM 794 O O . ARG A 1 103 ? -82.123 -7.226 147.312 1.00 50.78 103 ARG A O 1
ATOM 801 N N . THR A 1 104 ? -82.507 -8.911 148.734 1.00 56.62 104 THR A N 1
ATOM 802 C CA . THR A 1 104 ? -82.355 -10.011 147.752 1.00 56.62 104 THR A CA 1
ATOM 803 C C . THR A 1 104 ? -83.188 -9.868 146.470 1.00 56.62 104 THR A C 1
ATOM 805 O O . THR A 1 104 ? -82.738 -10.252 145.391 1.00 56.62 104 THR A O 1
ATOM 808 N N . LYS A 1 105 ? -84.392 -9.278 146.538 1.00 53.53 105 LYS A N 1
ATOM 809 C CA . LYS A 1 105 ? -85.260 -9.059 145.358 1.00 53.53 105 LYS A CA 1
ATOM 810 C C . LYS A 1 105 ? -84.762 -7.950 144.420 1.00 53.53 105 LYS A C 1
ATOM 812 O O . LYS A 1 105 ? -85.132 -7.957 143.246 1.00 53.53 105 LYS A O 1
ATOM 817 N N . ALA A 1 106 ? -83.948 -7.015 144.916 1.00 55.84 106 ALA A N 1
ATOM 818 C CA . ALA A 1 106 ? -83.292 -6.001 144.092 1.00 55.84 106 ALA A CA 1
ATOM 819 C C . ALA A 1 106 ? -82.037 -6.585 143.431 1.00 55.84 106 ALA A C 1
ATOM 821 O O . ALA A 1 106 ? -81.897 -6.512 142.212 1.00 55.84 106 ALA A O 1
ATOM 822 N N . GLU A 1 107 ? -81.197 -7.263 144.215 1.00 56.34 107 GLU A N 1
ATOM 823 C CA . GLU A 1 107 ? -79.967 -7.923 143.756 1.00 56.34 107 GLU A CA 1
ATOM 824 C C . GLU A 1 107 ? -80.267 -8.980 142.672 1.00 56.34 107 GLU A C 1
ATOM 826 O O . GLU A 1 107 ? -79.642 -8.973 141.615 1.00 56.34 107 GLU A O 1
ATOM 831 N N . ALA A 1 108 ? -81.318 -9.795 142.831 1.00 59.22 108 ALA A N 1
ATOM 832 C CA . ALA A 1 108 ? -81.750 -10.750 141.801 1.00 59.22 108 ALA A CA 1
ATOM 833 C C . ALA A 1 108 ? -82.337 -10.094 140.529 1.00 59.22 108 ALA A C 1
ATOM 835 O O . ALA A 1 108 ? -82.266 -10.676 139.442 1.00 59.22 108 ALA A O 1
ATOM 836 N N . LYS A 1 109 ? -82.919 -8.887 140.630 1.00 61.97 109 LYS A N 1
ATOM 837 C CA . LYS A 1 109 ? -83.345 -8.108 139.452 1.00 61.97 109 LYS A CA 1
ATOM 838 C C . LYS A 1 109 ? -82.146 -7.499 138.727 1.00 61.97 109 LYS A C 1
ATOM 840 O O . LYS A 1 109 ? -82.139 -7.545 137.498 1.00 61.97 109 LYS A O 1
ATOM 845 N N . MET A 1 110 ? -81.152 -6.991 139.461 1.00 65.12 110 MET A N 1
ATOM 846 C CA . MET A 1 110 ? -79.901 -6.488 138.887 1.00 65.12 110 MET A CA 1
ATOM 847 C C . MET A 1 110 ? -79.136 -7.610 138.190 1.00 65.12 110 MET A C 1
ATOM 849 O O . MET A 1 110 ? -78.970 -7.516 136.983 1.00 65.12 110 MET A O 1
ATOM 853 N N . ALA A 1 111 ? -78.861 -8.739 138.849 1.00 68.25 111 ALA A N 1
ATOM 854 C CA . ALA A 1 111 ? -78.179 -9.882 138.229 1.00 68.25 111 ALA A CA 1
ATOM 855 C C . ALA A 1 111 ? -78.871 -10.385 136.942 1.00 68.25 111 ALA A C 1
ATOM 857 O O . ALA A 1 111 ? -78.218 -10.760 135.967 1.00 68.25 111 ALA A O 1
ATOM 858 N N . LYS A 1 112 ? -80.213 -10.350 136.884 1.00 72.62 112 LYS A N 1
ATOM 859 C CA . LYS A 1 112 ? -80.977 -10.709 135.673 1.00 72.62 112 LYS A CA 1
ATOM 860 C C . LYS A 1 112 ? -80.971 -9.612 134.597 1.00 72.62 112 LYS A C 1
ATOM 862 O O . LYS A 1 112 ? -81.116 -9.929 133.415 1.00 72.6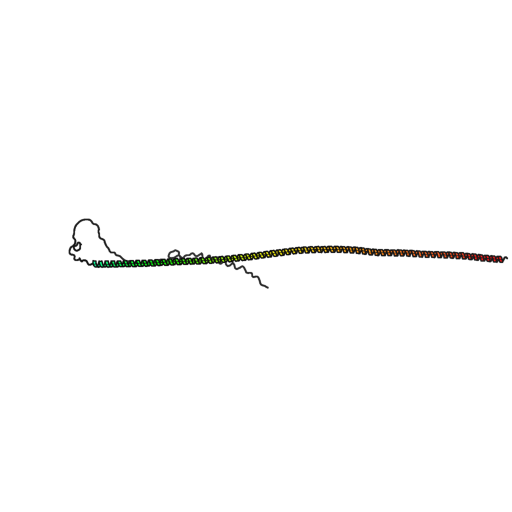2 112 LYS A O 1
ATOM 867 N N . ALA A 1 113 ? -80.817 -8.343 134.974 1.00 73.31 113 ALA A N 1
ATOM 868 C CA . ALA A 1 113 ? -80.608 -7.232 134.048 1.00 73.31 113 ALA A CA 1
ATOM 869 C C . ALA A 1 113 ? -79.171 -7.226 133.500 1.00 73.31 113 ALA A C 1
ATOM 871 O O . ALA A 1 113 ? -78.997 -7.101 132.292 1.00 73.31 113 ALA A O 1
ATOM 872 N N . GLU A 1 114 ? -78.177 -7.466 134.352 1.00 73.81 114 GLU A N 1
ATOM 873 C CA . GLU A 1 114 ? -76.754 -7.614 134.039 1.00 73.81 114 GLU A CA 1
ATOM 874 C C . GLU A 1 114 ? -76.526 -8.797 133.101 1.00 73.81 114 GLU A C 1
ATOM 876 O O . GLU A 1 114 ? -76.046 -8.588 131.996 1.00 73.81 114 GLU A O 1
ATOM 881 N N . ALA A 1 115 ? -77.001 -10.007 133.422 1.00 76.62 115 ALA A N 1
ATOM 882 C CA . ALA A 1 115 ? -76.894 -11.159 132.517 1.00 76.62 115 ALA A CA 1
ATOM 883 C C . ALA A 1 115 ? -77.621 -10.943 131.167 1.00 76.62 115 ALA A C 1
ATOM 885 O O . ALA A 1 115 ? -77.248 -11.518 130.141 1.00 76.62 115 ALA A O 1
ATOM 886 N N . LYS A 1 116 ? -78.660 -10.093 131.130 1.00 76.94 116 LYS A N 1
ATOM 887 C CA . LYS A 1 116 ? -79.349 -9.686 129.892 1.00 76.94 116 LYS A CA 1
ATOM 888 C C . LYS A 1 116 ? -78.568 -8.613 129.122 1.00 76.94 116 LYS A C 1
ATOM 890 O O . LYS A 1 116 ? -78.577 -8.643 127.892 1.00 76.94 116 LYS A O 1
ATOM 895 N N . ALA A 1 117 ? -77.900 -7.693 129.814 1.00 79.25 117 ALA A N 1
ATOM 896 C CA . ALA A 1 117 ? -77.008 -6.691 129.238 1.00 79.25 117 ALA A CA 1
ATOM 897 C C . ALA A 1 117 ? -75.725 -7.341 128.701 1.00 79.25 117 ALA A C 1
ATOM 899 O O . ALA A 1 117 ? -75.367 -7.096 127.559 1.00 79.25 117 ALA A O 1
ATOM 900 N N . GLU A 1 118 ? -75.113 -8.254 129.451 1.00 81.75 118 GLU A N 1
ATOM 901 C CA . GLU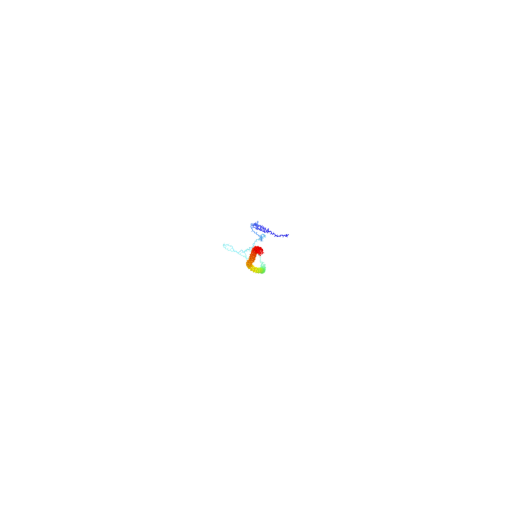 A 1 118 ? -73.952 -9.053 129.062 1.00 81.75 118 GLU A CA 1
ATOM 902 C C . GLU A 1 118 ? -74.266 -9.934 127.844 1.00 81.75 118 GLU A C 1
ATOM 904 O O . GLU A 1 118 ? -73.526 -9.910 126.863 1.00 81.75 118 GLU A O 1
ATOM 909 N N . ARG A 1 119 ? -75.405 -10.649 127.832 1.00 81.25 119 ARG A N 1
ATOM 910 C CA . ARG A 1 119 ? -75.854 -11.388 126.636 1.00 81.25 119 ARG A CA 1
ATOM 911 C C . ARG A 1 119 ? -76.094 -10.473 125.435 1.00 81.25 119 ARG A C 1
ATOM 913 O O . ARG A 1 119 ? -75.779 -10.869 124.316 1.00 81.25 119 ARG A O 1
ATOM 920 N N . ARG A 1 120 ? -76.623 -9.259 125.637 1.00 82.62 120 ARG A N 1
ATOM 921 C CA . ARG A 1 120 ? -76.780 -8.261 124.564 1.00 82.62 120 ARG A CA 1
ATOM 922 C C . ARG A 1 120 ? -75.432 -7.736 124.069 1.00 82.62 120 ARG A C 1
ATOM 924 O O . ARG A 1 120 ? -75.236 -7.695 122.863 1.00 82.62 120 ARG A O 1
ATOM 931 N N . ALA A 1 121 ? -74.503 -7.418 124.965 1.00 83.62 121 ALA A N 1
ATOM 932 C CA . ALA A 1 121 ? -73.158 -6.959 124.637 1.00 83.62 121 ALA A CA 1
ATOM 933 C C . ALA A 1 121 ? -72.362 -8.043 123.896 1.00 83.62 121 ALA A C 1
ATOM 935 O O . ALA A 1 121 ? -71.766 -7.753 122.865 1.00 83.62 121 ALA A O 1
ATOM 936 N N . LYS A 1 122 ? -72.427 -9.305 124.344 1.00 85.06 122 LYS A N 1
ATOM 937 C CA . LYS A 1 122 ? -71.830 -10.458 123.651 1.00 85.06 122 LYS A CA 1
ATOM 938 C C . LYS A 1 122 ? -72.448 -10.674 122.267 1.00 85.06 122 LYS A C 1
ATOM 940 O O . LYS A 1 122 ? -71.704 -10.804 121.303 1.00 85.06 122 LYS A O 1
ATOM 945 N N . ALA A 1 123 ? -73.776 -10.629 122.135 1.00 84.88 123 ALA A N 1
ATOM 946 C CA . ALA A 1 123 ? -74.442 -10.750 120.835 1.00 84.88 123 ALA A CA 1
ATOM 947 C C . ALA A 1 123 ? -74.146 -9.565 119.893 1.00 84.88 123 ALA A C 1
ATOM 949 O O . ALA A 1 123 ? -74.017 -9.750 118.684 1.00 84.88 123 ALA A O 1
ATOM 950 N N . GLU A 1 124 ? -74.008 -8.344 120.417 1.00 87.75 124 GLU A N 1
ATOM 951 C CA . GLU A 1 124 ? -73.628 -7.176 119.621 1.00 87.75 124 GLU A CA 1
ATOM 952 C C . GLU A 1 124 ? -72.153 -7.225 119.205 1.00 87.75 124 GLU A C 1
ATOM 954 O O . GLU A 1 124 ? -71.849 -6.938 118.048 1.00 87.75 124 GLU A O 1
ATOM 959 N N . ALA A 1 125 ? -71.254 -7.636 120.104 1.00 86.19 125 ALA A N 1
ATOM 960 C CA . ALA A 1 125 ? -69.841 -7.853 119.815 1.00 86.19 125 ALA A CA 1
ATOM 961 C C . ALA A 1 125 ? -69.648 -8.968 118.779 1.00 86.19 125 ALA A C 1
ATOM 963 O O . ALA A 1 125 ? -68.906 -8.782 117.820 1.00 86.19 125 ALA A O 1
ATOM 964 N N . GLU A 1 126 ? -70.376 -10.083 118.890 1.00 88.94 126 GLU A N 1
ATOM 965 C CA . GLU A 1 126 ? -70.368 -11.144 117.879 1.00 88.94 126 GLU A CA 1
ATOM 966 C C . GLU A 1 126 ? -70.933 -10.645 116.539 1.00 88.94 126 GLU A C 1
ATOM 968 O O . GLU A 1 126 ? -70.370 -10.930 115.482 1.00 88.94 126 GLU A O 1
ATOM 973 N N . ARG A 1 127 ? -72.004 -9.837 116.550 1.00 90.19 127 ARG A N 1
ATOM 974 C CA . ARG A 1 127 ? -72.550 -9.213 115.334 1.00 90.19 127 ARG A CA 1
ATOM 975 C C . ARG A 1 127 ? -71.550 -8.245 114.691 1.00 90.19 127 ARG A C 1
ATOM 977 O O . ARG A 1 127 ? -71.420 -8.267 113.468 1.00 90.19 127 ARG A O 1
ATOM 984 N N . LYS A 1 128 ? -70.839 -7.435 115.485 1.00 90.75 128 LYS A N 1
ATOM 985 C CA . LYS A 1 128 ? -69.755 -6.542 115.038 1.00 90.75 128 LYS A CA 1
ATOM 986 C C . LYS A 1 128 ? -68.599 -7.352 114.449 1.00 90.75 128 LYS A C 1
ATOM 988 O O . LYS A 1 128 ? -68.305 -7.184 113.272 1.00 90.75 128 LYS A O 1
ATOM 993 N N . ALA A 1 129 ? -68.068 -8.335 115.175 1.00 89.94 129 ALA A N 1
ATOM 994 C CA . ALA A 1 129 ? -67.009 -9.227 114.699 1.00 89.94 129 ALA A CA 1
ATOM 995 C C . ALA A 1 129 ? -67.393 -9.982 113.410 1.00 89.94 129 ALA A C 1
ATOM 997 O O . ALA A 1 129 ? -66.599 -10.051 112.474 1.00 89.94 129 ALA A O 1
ATOM 998 N N . ARG A 1 130 ? -68.629 -10.495 113.293 1.00 91.81 130 ARG A N 1
ATOM 999 C CA . ARG A 1 130 ? -69.132 -11.122 112.054 1.00 91.81 130 ARG A CA 1
ATOM 1000 C C . ARG A 1 130 ? -69.298 -10.117 110.908 1.00 91.81 130 ARG A C 1
ATOM 1002 O O . ARG A 1 130 ? -69.083 -10.492 109.755 1.00 91.81 130 ARG A O 1
ATOM 1009 N N . ALA A 1 131 ? -69.679 -8.870 111.187 1.00 91.38 131 ALA A N 1
ATOM 1010 C CA . ALA A 1 131 ? -69.766 -7.811 110.180 1.00 91.38 131 ALA A CA 1
ATOM 1011 C C . ALA A 1 131 ? -68.372 -7.374 109.701 1.00 91.38 131 ALA A C 1
ATOM 1013 O O . ALA A 1 131 ? -68.142 -7.307 108.496 1.00 91.38 131 ALA A O 1
ATOM 1014 N N . GLU A 1 132 ? -67.425 -7.177 110.618 1.00 92.12 132 GLU A N 1
ATOM 1015 C CA . GLU A 1 132 ? -66.022 -6.874 110.325 1.00 92.12 132 GLU A CA 1
ATOM 1016 C C . GLU A 1 132 ? -65.335 -8.009 109.565 1.00 92.12 132 GLU A C 1
ATOM 1018 O O . GLU A 1 132 ? -64.666 -7.750 108.570 1.00 92.12 132 GLU A O 1
ATOM 1023 N N . ALA A 1 133 ? -65.541 -9.270 109.955 1.00 91.50 133 ALA A N 1
ATOM 1024 C CA . ALA A 1 133 ? -65.015 -10.424 109.230 1.00 91.50 133 ALA A CA 1
ATOM 1025 C C . ALA A 1 133 ? -65.572 -10.495 107.797 1.00 91.50 133 ALA A C 1
ATOM 1027 O O . ALA A 1 133 ? -64.814 -10.704 106.850 1.00 91.50 133 ALA A O 1
ATOM 1028 N N . LYS A 1 134 ? -66.877 -10.240 107.604 1.00 93.31 134 LYS A N 1
ATOM 1029 C CA . LYS A 1 134 ? -67.483 -10.127 106.264 1.00 93.31 134 LYS A CA 1
ATOM 1030 C C . LYS A 1 134 ? -66.932 -8.935 105.473 1.00 93.31 134 LYS A C 1
ATOM 1032 O O . LYS A 1 134 ? -66.696 -9.074 104.275 1.00 93.31 134 LYS A O 1
ATOM 1037 N N . ALA A 1 135 ? -66.707 -7.788 106.114 1.00 92.94 135 ALA A N 1
ATOM 1038 C CA . ALA A 1 135 ? -66.142 -6.599 105.478 1.00 92.94 135 ALA A CA 1
ATOM 1039 C C . ALA A 1 135 ? -64.684 -6.826 105.048 1.00 92.94 135 ALA A C 1
ATOM 1041 O O . ALA A 1 135 ? -64.353 -6.580 103.889 1.00 92.94 135 ALA A O 1
ATOM 1042 N N . ARG A 1 136 ? -63.846 -7.388 105.931 1.00 93.94 136 ARG A N 1
ATOM 1043 C CA . ARG A 1 136 ? -62.463 -7.802 105.643 1.00 93.94 136 ARG A CA 1
ATOM 1044 C C . ARG A 1 136 ? -62.421 -8.821 104.506 1.00 93.94 136 ARG A C 1
ATOM 1046 O O . ARG A 1 136 ? -61.724 -8.583 103.529 1.00 93.94 136 ARG A O 1
ATOM 1053 N N . ALA A 1 137 ? -63.234 -9.878 104.553 1.00 93.50 137 ALA A N 1
ATOM 1054 C CA . ALA A 1 137 ? -63.299 -10.875 103.480 1.00 93.50 137 ALA A CA 1
ATOM 1055 C C . ALA A 1 137 ? -63.796 -10.291 102.140 1.00 93.50 137 ALA A C 1
ATOM 1057 O O . ALA A 1 137 ? -63.333 -10.707 101.077 1.00 93.50 137 ALA A O 1
ATOM 1058 N N . LYS A 1 138 ? -64.712 -9.310 102.154 1.00 94.75 138 LYS A N 1
ATOM 1059 C CA . LYS A 1 138 ? -65.137 -8.586 100.941 1.00 94.75 138 LYS A CA 1
ATOM 1060 C C . LYS A 1 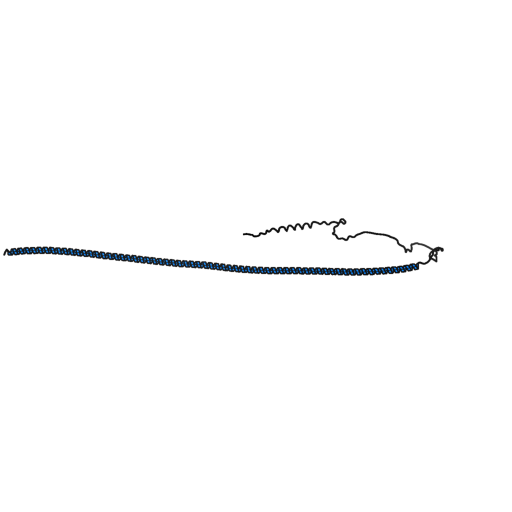138 ? -64.014 -7.698 100.395 1.00 94.75 138 LYS A C 1
ATOM 1062 O O . LYS A 1 138 ? -63.789 -7.704 99.187 1.00 94.75 138 LYS A O 1
ATOM 1067 N N . ALA A 1 139 ? -63.307 -6.971 101.260 1.00 93.94 139 ALA A N 1
ATOM 1068 C CA . ALA A 1 139 ? -62.173 -6.128 100.886 1.00 93.94 139 ALA A CA 1
ATOM 1069 C C . ALA A 1 139 ? -61.002 -6.959 100.335 1.00 93.94 139 ALA A C 1
ATOM 1071 O O . ALA A 1 139 ? -60.475 -6.638 99.279 1.00 93.94 139 ALA A O 1
ATOM 1072 N N . GLU A 1 140 ? -60.663 -8.076 100.980 1.00 95.25 140 GLU A N 1
ATOM 1073 C CA . GLU A 1 140 ? -59.627 -9.011 100.534 1.00 95.25 140 GLU A CA 1
ATOM 1074 C C . GLU A 1 140 ? -59.975 -9.642 99.177 1.00 95.25 140 GLU A C 1
ATOM 1076 O O . GLU A 1 140 ? -59.133 -9.688 98.282 1.00 95.25 140 GLU A O 1
ATOM 1081 N N . ARG A 1 141 ? -61.230 -10.077 98.978 1.00 94.94 141 ARG A N 1
ATOM 1082 C CA . ARG A 1 141 ? -61.708 -10.566 97.671 1.00 94.94 141 ARG A CA 1
ATOM 1083 C C . ARG A 1 141 ? -61.636 -9.484 96.595 1.00 94.94 141 ARG A C 1
ATOM 1085 O O . ARG A 1 141 ? -61.231 -9.796 95.478 1.00 94.94 141 ARG A O 1
ATOM 1092 N N . LYS A 1 142 ? -61.995 -8.237 96.923 1.00 95.50 142 LYS A N 1
ATOM 1093 C CA . LYS A 1 142 ? -61.891 -7.097 96.004 1.00 95.50 142 LYS A CA 1
ATOM 1094 C C . LYS A 1 142 ? -60.425 -6.831 95.632 1.00 95.50 142 LYS A C 1
ATOM 1096 O O . LYS A 1 142 ? -60.102 -6.887 94.452 1.00 95.50 142 LYS A O 1
ATOM 1101 N N . ALA A 1 143 ? -59.533 -6.688 96.611 1.00 94.38 143 ALA A N 1
ATOM 1102 C CA . ALA A 1 143 ? -58.103 -6.471 96.385 1.00 94.38 143 ALA A CA 1
ATOM 1103 C C . ALA A 1 143 ? -57.448 -7.619 95.590 1.00 94.38 143 ALA A C 1
ATOM 1105 O O . ALA A 1 143 ? -56.657 -7.375 94.684 1.00 94.38 143 ALA A O 1
ATOM 1106 N N . LYS A 1 144 ? -57.821 -8.881 95.857 1.00 95.88 144 LYS A N 1
ATOM 1107 C CA . LYS A 1 144 ? -57.367 -10.045 95.071 1.00 95.88 144 LYS A CA 1
ATOM 1108 C C . LYS A 1 144 ? -57.909 -10.054 93.637 1.00 95.88 144 LYS A C 1
ATOM 1110 O O . LYS A 1 144 ? -57.233 -10.577 92.754 1.00 95.88 144 LYS A O 1
ATOM 1115 N N . ALA A 1 145 ? -59.097 -9.503 93.387 1.00 95.19 145 ALA A N 1
ATOM 1116 C CA . ALA A 1 145 ? -59.633 -9.337 92.036 1.00 95.19 145 ALA A CA 1
ATOM 1117 C C . ALA A 1 145 ? -58.936 -8.185 91.290 1.00 95.19 145 ALA A C 1
ATOM 1119 O O . ALA A 1 145 ?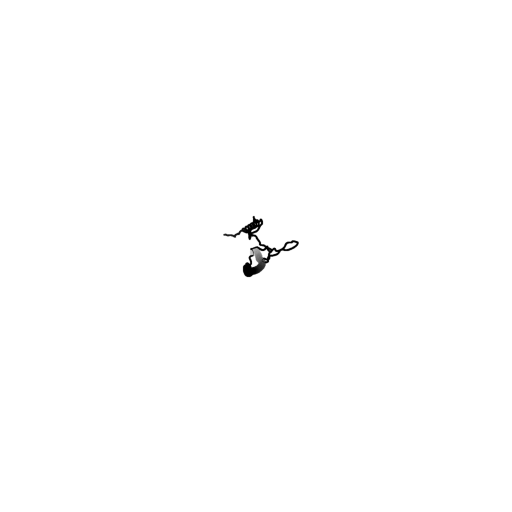 -58.519 -8.371 90.151 1.00 95.19 145 ALA A O 1
ATOM 1120 N N . GLU A 1 146 ? -58.731 -7.043 91.949 1.00 95.81 146 GLU A N 1
ATOM 1121 C CA . GLU A 1 146 ? -58.025 -5.876 91.400 1.00 95.81 146 GLU A CA 1
ATOM 1122 C C . GLU A 1 146 ? -56.559 -6.205 91.077 1.00 95.81 146 GLU A C 1
ATOM 1124 O O . GLU A 1 146 ? -56.111 -5.948 89.963 1.00 95.81 146 GLU A O 1
ATOM 1129 N N . ALA A 1 147 ? -55.841 -6.887 91.975 1.00 95.38 147 ALA A N 1
ATOM 1130 C CA . ALA A 1 147 ? -54.475 -7.351 91.721 1.00 95.38 147 ALA A CA 1
ATOM 1131 C C . ALA A 1 147 ? -54.393 -8.348 90.549 1.00 95.38 147 ALA A C 1
ATOM 1133 O O . ALA A 1 147 ? -53.462 -8.286 89.747 1.00 95.38 147 ALA A O 1
ATOM 1134 N N . LYS A 1 148 ? -55.383 -9.245 90.398 1.00 96.44 148 LYS A N 1
ATOM 1135 C CA . LYS A 1 148 ? -55.474 -10.142 89.231 1.00 96.44 148 LYS A CA 1
ATOM 1136 C C . LYS A 1 148 ? -55.773 -9.385 87.936 1.00 96.44 148 LYS A C 1
ATOM 1138 O O . LYS A 1 148 ? -55.199 -9.729 86.906 1.00 96.44 148 LYS A O 1
ATOM 1143 N N . ALA A 1 149 ? -56.639 -8.374 87.976 1.00 95.69 149 ALA A N 1
ATOM 1144 C CA . ALA A 1 149 ? -56.941 -7.533 86.822 1.00 95.69 149 ALA A CA 1
ATOM 1145 C C . ALA A 1 149 ? -55.711 -6.719 86.387 1.00 95.69 149 ALA A C 1
ATOM 1147 O O . ALA A 1 149 ? -55.371 -6.733 85.208 1.00 95.69 149 ALA A O 1
ATOM 1148 N N . HIS A 1 150 ? -54.986 -6.114 87.336 1.00 96.25 150 HIS A N 1
ATOM 1149 C CA . HIS A 1 150 ? -53.734 -5.395 87.078 1.00 96.25 150 HIS A CA 1
ATOM 1150 C C . HIS A 1 150 ? -52.665 -6.316 86.476 1.00 96.25 150 HIS A C 1
ATOM 1152 O O . HIS A 1 150 ? -52.112 -6.022 85.422 1.00 96.25 150 HIS A O 1
ATOM 1158 N N . ALA A 1 151 ? -52.435 -7.488 87.081 1.00 96.00 151 ALA A N 1
ATOM 1159 C CA . ALA A 1 151 ? -51.470 -8.464 86.576 1.00 96.00 151 ALA A CA 1
ATOM 1160 C C . ALA A 1 151 ? -51.852 -9.050 85.201 1.00 96.00 151 ALA A C 1
ATOM 1162 O O . ALA A 1 151 ? -50.971 -9.478 84.455 1.00 96.00 151 ALA A O 1
ATOM 1163 N N . ARG A 1 152 ? -53.146 -9.077 84.847 1.00 96.62 152 ARG A N 1
ATOM 1164 C CA . ARG A 1 152 ? -53.615 -9.429 83.498 1.00 96.62 152 ARG A CA 1
ATOM 1165 C C . ARG A 1 152 ? -53.344 -8.292 82.511 1.00 96.62 152 ARG A C 1
ATOM 1167 O O . ARG A 1 152 ? -52.708 -8.545 81.495 1.00 96.62 152 ARG A O 1
ATOM 1174 N N . ALA A 1 153 ? -53.730 -7.061 82.846 1.00 96.00 153 ALA A N 1
ATOM 1175 C CA . ALA A 1 153 ? -53.503 -5.881 82.012 1.00 96.00 153 ALA A CA 1
ATOM 1176 C C . ALA A 1 153 ? -52.007 -5.631 81.743 1.00 96.00 153 ALA A C 1
ATOM 1178 O O . ALA A 1 153 ? -51.626 -5.368 80.609 1.00 96.00 153 ALA A O 1
ATOM 1179 N N . GLU A 1 154 ? -51.138 -5.803 82.745 1.00 97.00 154 GLU A N 1
ATOM 1180 C CA . GLU A 1 154 ? -49.682 -5.753 82.559 1.00 97.00 154 GLU A CA 1
ATOM 1181 C C . GLU A 1 154 ? -49.169 -6.799 81.566 1.00 97.00 154 GLU A C 1
ATOM 1183 O O . GLU A 1 154 ? -48.279 -6.502 80.773 1.00 97.00 154 GLU A O 1
ATOM 1188 N N . ARG A 1 155 ? -49.683 -8.034 81.627 1.00 96.75 155 ARG A N 1
ATOM 1189 C CA . ARG A 1 155 ? -49.275 -9.112 80.714 1.00 96.75 155 ARG A CA 1
ATOM 1190 C C . ARG A 1 155 ? -49.749 -8.842 79.293 1.00 96.75 155 ARG A C 1
ATOM 1192 O O . ARG A 1 155 ? -48.983 -9.063 78.366 1.00 96.75 155 ARG A O 1
ATOM 1199 N N . GLU A 1 156 ? -50.969 -8.339 79.133 1.00 96.88 156 GLU A N 1
ATOM 1200 C CA . GLU A 1 156 ? -51.525 -7.964 77.830 1.00 96.88 156 GLU A CA 1
ATOM 1201 C C . GLU A 1 156 ? -50.763 -6.778 77.222 1.00 96.88 156 GLU A C 1
ATOM 1203 O O . GLU A 1 156 ? -50.354 -6.855 76.069 1.00 96.88 156 GLU A O 1
ATOM 1208 N N . ALA A 1 157 ? -50.453 -5.743 78.010 1.00 96.19 157 ALA A N 1
ATOM 1209 C CA . ALA A 1 157 ? -49.628 -4.620 77.564 1.00 96.19 157 ALA A CA 1
ATOM 1210 C C . ALA A 1 157 ? -48.196 -5.048 77.192 1.00 96.19 157 ALA A C 1
ATOM 1212 O O . ALA A 1 157 ? -47.677 -4.623 76.163 1.00 96.19 157 ALA A O 1
ATOM 1213 N N . LYS A 1 158 ? -47.558 -5.920 77.988 1.00 97.25 158 LYS A N 1
ATOM 1214 C CA . LYS A 1 158 ? -46.220 -6.463 77.686 1.00 97.25 158 LYS A CA 1
ATOM 1215 C C . LYS A 1 158 ? -46.228 -7.312 76.409 1.00 97.25 158 LYS A C 1
ATOM 1217 O O . LYS A 1 158 ? -45.346 -7.135 75.576 1.00 97.25 158 LYS A O 1
ATOM 1222 N N . ALA A 1 159 ? -47.232 -8.172 76.228 1.00 96.50 159 ALA A N 1
ATOM 1223 C CA . ALA A 1 159 ? -47.379 -8.994 75.027 1.00 96.50 159 ALA A CA 1
ATOM 1224 C C . ALA A 1 159 ? -47.649 -8.153 73.767 1.00 96.50 159 ALA A C 1
ATOM 1226 O O . ALA A 1 159 ? -47.103 -8.454 72.710 1.00 96.50 159 ALA A O 1
ATOM 1227 N N . GLU A 1 160 ? -48.441 -7.082 73.872 1.00 97.44 160 GLU A N 1
ATOM 1228 C CA . GLU A 1 160 ? -48.702 -6.176 72.747 1.00 97.44 160 GLU A CA 1
ATOM 1229 C C . GLU A 1 160 ? -47.459 -5.355 72.369 1.00 97.44 160 GLU A C 1
ATOM 1231 O O . GLU A 1 160 ? -47.130 -5.261 71.189 1.00 97.44 160 GLU A O 1
ATOM 1236 N N . ILE A 1 161 ? -46.707 -4.842 73.351 1.00 97.25 161 ILE A N 1
ATOM 1237 C CA . ILE A 1 161 ? -45.415 -4.178 73.105 1.00 97.25 161 ILE A CA 1
ATOM 1238 C C . ILE A 1 161 ? -44.424 -5.147 72.442 1.00 97.25 161 ILE A C 1
ATOM 1240 O O . ILE A 1 161 ? -43.750 -4.769 71.485 1.00 97.25 161 ILE A O 1
ATOM 1244 N N . GLU A 1 162 ? -44.353 -6.403 72.895 1.00 97.56 162 GLU A N 1
ATOM 1245 C CA . GLU A 1 162 ? -43.498 -7.420 72.271 1.00 97.56 162 GLU A CA 1
ATOM 1246 C C . GLU A 1 162 ? -43.947 -7.743 70.834 1.00 97.56 162 GLU A C 1
ATOM 1248 O O . GLU A 1 162 ? -43.109 -7.857 69.939 1.00 97.56 162 GLU A O 1
ATOM 1253 N N . ARG A 1 163 ? -45.260 -7.833 70.582 1.00 97.56 163 ARG A N 1
ATOM 1254 C CA . ARG A 1 163 ? -45.832 -8.061 69.245 1.00 97.56 163 ARG A CA 1
ATOM 1255 C C . ARG A 1 163 ? -45.504 -6.919 68.281 1.00 97.56 163 ARG A C 1
ATOM 1257 O O . ARG A 1 163 ? -45.109 -7.187 67.149 1.00 97.56 163 ARG A O 1
ATOM 1264 N N . ILE A 1 164 ? -45.631 -5.669 68.729 1.00 97.69 164 ILE A N 1
ATOM 1265 C CA . ILE A 1 164 ? -45.275 -4.475 67.947 1.00 97.69 164 ILE A CA 1
ATOM 1266 C C . ILE A 1 164 ? -43.767 -4.456 67.668 1.00 97.69 164 ILE A C 1
ATOM 1268 O O . ILE A 1 164 ? -43.367 -4.330 66.514 1.00 97.69 164 ILE A O 1
ATOM 1272 N N . ALA A 1 165 ? -42.927 -4.674 68.685 1.00 97.12 165 ALA A N 1
ATOM 1273 C CA . ALA A 1 165 ? -41.472 -4.685 68.528 1.00 97.12 165 ALA A CA 1
ATOM 1274 C C . ALA A 1 165 ? -40.979 -5.791 67.573 1.00 97.12 165 ALA A C 1
ATOM 1276 O O . ALA A 1 165 ? -40.054 -5.558 66.793 1.00 97.12 165 ALA A O 1
ATOM 1277 N N . ARG A 1 166 ? -41.610 -6.975 67.594 1.00 97.81 166 ARG A N 1
ATOM 1278 C CA . ARG A 1 166 ? -41.350 -8.059 66.630 1.00 97.81 166 ARG A CA 1
ATOM 1279 C C . ARG A 1 166 ? -41.756 -7.659 65.211 1.00 97.81 166 ARG A C 1
ATOM 1281 O O . ARG A 1 166 ? -40.928 -7.761 64.314 1.00 97.81 166 ARG A O 1
ATOM 1288 N N . ALA A 1 167 ? -42.966 -7.132 65.022 1.00 96.94 167 ALA A N 1
ATOM 1289 C CA . ALA A 1 167 ? -43.445 -6.689 63.711 1.00 96.94 167 ALA A CA 1
ATOM 1290 C C . ALA A 1 167 ? -42.568 -5.571 63.109 1.00 96.94 167 ALA A C 1
ATOM 1292 O O . ALA A 1 167 ? -42.203 -5.641 61.939 1.00 96.94 167 ALA A O 1
ATOM 1293 N N . GLU A 1 168 ? -42.156 -4.586 63.914 1.00 97.88 168 GLU A N 1
ATOM 1294 C CA . GLU A 1 168 ? -41.204 -3.550 63.495 1.00 97.88 168 GLU A CA 1
ATOM 1295 C C . GLU A 1 168 ? -39.830 -4.127 63.115 1.00 97.88 168 GLU A C 1
ATOM 1297 O O . GLU A 1 168 ? -39.197 -3.648 62.174 1.00 97.88 168 GLU A O 1
ATOM 1302 N N . ALA A 1 169 ? -39.329 -5.125 63.849 1.00 96.94 169 ALA A N 1
ATOM 1303 C CA . ALA A 1 169 ? -38.050 -5.764 63.546 1.00 96.94 169 ALA A CA 1
ATOM 1304 C C . ALA A 1 169 ? -38.121 -6.602 62.257 1.00 96.94 169 ALA A C 1
ATOM 1306 O O . ALA A 1 169 ? -37.194 -6.559 61.445 1.00 96.94 169 ALA A O 1
ATOM 1307 N N . GLU A 1 170 ? -39.225 -7.318 62.042 1.00 97.94 170 GLU A N 1
ATOM 1308 C CA . GLU A 1 170 ? -39.506 -8.077 60.820 1.00 97.94 170 GLU A CA 1
ATOM 1309 C C . GLU A 1 170 ? -39.643 -7.148 59.603 1.00 97.94 170 GLU A C 1
ATOM 1311 O O . GLU A 1 170 ? -39.018 -7.409 58.573 1.00 97.94 170 GLU A O 1
ATOM 1316 N N . GLU A 1 171 ? -40.359 -6.022 59.724 1.00 97.94 171 GLU A N 1
ATOM 1317 C CA . GLU A 1 171 ? -40.458 -5.011 58.662 1.00 97.94 171 GLU A CA 1
ATOM 1318 C C . GLU A 1 171 ? -39.084 -4.418 58.320 1.00 97.94 171 GLU A C 1
ATOM 1320 O O . GLU A 1 171 ? -38.684 -4.423 57.155 1.00 97.94 171 GLU A O 1
ATOM 1325 N N . LYS A 1 172 ? -38.320 -3.961 59.323 1.00 98.06 172 LYS A N 1
ATOM 1326 C CA . LYS A 1 172 ? -36.987 -3.364 59.120 1.00 98.06 172 LYS A CA 1
ATOM 1327 C C . LYS A 1 172 ? -36.010 -4.360 58.493 1.00 98.06 172 LYS A C 1
ATOM 1329 O O . LYS A 1 172 ? -35.266 -3.992 57.586 1.00 98.06 172 LYS A O 1
ATOM 1334 N N . THR A 1 173 ? -36.052 -5.624 58.921 1.00 97.94 173 THR A N 1
ATOM 1335 C CA . THR A 1 173 ? -35.250 -6.709 58.333 1.00 97.94 173 THR A CA 1
ATOM 1336 C C . THR A 1 173 ? -35.647 -6.948 56.880 1.00 97.94 173 THR A C 1
ATOM 1338 O O . THR A 1 173 ? -34.785 -6.970 56.003 1.00 97.94 173 THR A O 1
ATOM 1341 N N . ARG A 1 174 ? -36.950 -7.051 56.591 1.00 98.12 174 ARG A N 1
ATOM 1342 C CA . ARG A 1 174 ? -37.457 -7.238 55.228 1.00 98.12 174 ARG A CA 1
ATOM 1343 C C . ARG A 1 174 ? -37.077 -6.072 54.314 1.00 98.12 174 ARG A C 1
ATOM 1345 O O . ARG A 1 174 ? -36.583 -6.312 53.216 1.00 98.12 174 ARG A O 1
ATOM 1352 N N . ALA A 1 175 ? -37.270 -4.831 54.756 1.00 97.62 175 ALA A N 1
ATOM 1353 C CA . ALA A 1 175 ? -36.918 -3.636 53.992 1.00 97.62 175 ALA A CA 1
ATOM 1354 C C . ALA A 1 175 ? -35.409 -3.570 53.698 1.00 97.62 175 ALA A C 1
ATOM 1356 O O . ALA A 1 175 ? -35.014 -3.225 52.585 1.00 97.62 175 ALA A O 1
ATOM 1357 N N . TYR A 1 176 ? -34.568 -3.965 54.660 1.00 98.19 176 TYR A N 1
ATOM 1358 C CA . TYR A 1 176 ? -33.121 -4.071 54.474 1.00 98.19 176 TYR A CA 1
ATOM 1359 C C . TYR A 1 176 ? -32.742 -5.164 53.459 1.00 98.19 176 TYR A C 1
ATOM 1361 O O . TYR A 1 176 ? -31.964 -4.900 52.543 1.00 98.19 176 TYR A O 1
ATOM 1369 N N . CYS A 1 177 ? -33.342 -6.356 53.542 1.00 97.75 177 CYS A N 1
ATOM 1370 C CA . CYS A 1 177 ? -33.128 -7.429 52.564 1.00 97.75 177 CYS A CA 1
ATOM 1371 C C . CYS A 1 177 ? -33.615 -7.052 51.152 1.00 97.75 177 CYS A C 1
ATOM 1373 O O . CYS A 1 177 ? -32.907 -7.303 50.178 1.00 97.75 177 CYS A O 1
ATOM 1375 N N . GLU A 1 178 ? -34.779 -6.405 51.018 1.00 98.25 178 GLU A N 1
ATOM 1376 C CA . GLU A 1 178 ? -35.262 -5.897 49.726 1.00 98.25 178 GLU A CA 1
ATOM 1377 C C . GLU A 1 178 ? -34.356 -4.787 49.163 1.00 98.25 178 GLU A C 1
ATOM 1379 O O . GLU A 1 178 ? -34.171 -4.708 47.948 1.00 98.25 178 GLU A O 1
ATOM 1384 N N . ALA A 1 179 ? -33.764 -3.943 50.016 1.00 97.69 179 ALA A N 1
ATOM 1385 C CA . ALA A 1 179 ? -32.803 -2.925 49.597 1.00 97.69 179 ALA A CA 1
ATOM 1386 C C . ALA A 1 179 ? -31.469 -3.537 49.132 1.00 97.69 179 ALA A C 1
ATOM 1388 O O . ALA A 1 179 ? -30.956 -3.129 48.089 1.00 97.69 179 ALA A O 1
ATOM 1389 N N . LEU A 1 180 ? -30.941 -4.538 49.851 1.00 98.38 180 LEU A N 1
ATOM 1390 C CA . LEU A 1 180 ? -29.739 -5.280 49.453 1.00 98.38 180 LEU A CA 1
ATOM 1391 C C . LEU A 1 180 ? -29.938 -6.001 48.116 1.00 98.38 180 LEU A C 1
ATOM 1393 O O . LEU A 1 180 ? -29.147 -5.794 47.201 1.00 98.38 180 LEU A O 1
ATOM 1397 N N . ALA A 1 181 ? -31.030 -6.753 47.950 1.00 98.06 181 ALA A N 1
ATOM 1398 C CA . ALA A 1 181 ? -31.311 -7.471 46.704 1.00 98.06 181 ALA A CA 1
ATOM 1399 C C . ALA A 1 181 ? -31.387 -6.525 45.487 1.00 98.06 181 ALA A C 1
ATOM 1401 O O . ALA A 1 181 ? -30.847 -6.828 44.424 1.00 98.06 181 ALA A O 1
ATOM 1402 N N . ARG A 1 182 ? -31.989 -5.335 45.647 1.00 98.25 182 ARG A N 1
ATOM 1403 C CA . ARG A 1 182 ? -32.018 -4.287 44.605 1.00 98.25 182 ARG A CA 1
ATOM 1404 C C . ARG A 1 182 ? -30.649 -3.640 44.358 1.00 98.25 182 ARG A C 1
ATOM 1406 O O . ARG A 1 182 ? -30.420 -3.123 43.267 1.00 98.25 182 ARG A O 1
ATOM 1413 N N . ALA A 1 183 ? -29.753 -3.614 45.344 1.00 97.62 183 ALA A N 1
ATOM 1414 C CA . ALA A 1 183 ? -28.387 -3.119 45.172 1.00 97.62 183 ALA A CA 1
ATOM 1415 C C . ALA A 1 183 ? -27.504 -4.145 44.440 1.00 97.62 183 ALA A C 1
ATOM 1417 O O . ALA A 1 183 ? -26.775 -3.776 43.521 1.00 97.62 183 ALA A O 1
ATOM 1418 N N . GLU A 1 184 ? -27.623 -5.429 44.785 1.00 98.31 184 GLU A N 1
ATOM 1419 C CA . GLU A 1 184 ? -26.933 -6.536 44.112 1.00 98.31 184 GLU A CA 1
ATOM 1420 C C . GLU A 1 184 ? -27.387 -6.697 42.654 1.00 98.31 184 GLU A C 1
ATOM 1422 O O . GLU A 1 184 ? -26.553 -6.847 41.762 1.00 98.31 184 GLU A O 1
ATOM 1427 N N . GLU A 1 185 ? -28.692 -6.602 42.382 1.00 98.19 185 GLU A N 1
ATOM 1428 C CA . GLU A 1 185 ? -29.255 -6.671 41.026 1.00 98.19 185 GLU A CA 1
ATOM 1429 C C . GLU A 1 185 ? -28.748 -5.520 40.138 1.00 98.19 185 GLU A C 1
ATOM 1431 O O . GLU A 1 185 ? -28.301 -5.757 39.011 1.00 98.19 185 GLU A O 1
ATOM 1436 N N . LYS A 1 186 ? -28.672 -4.295 40.679 1.00 98.31 186 LYS A N 1
ATOM 1437 C CA . LYS A 1 186 ? -28.035 -3.145 40.013 1.00 98.31 186 LYS A CA 1
ATOM 1438 C C . LYS A 1 186 ? -26.538 -3.341 39.781 1.00 98.31 186 LYS A C 1
ATOM 1440 O O . LYS A 1 186 ? -26.064 -3.125 38.671 1.00 98.31 186 LYS A O 1
ATOM 1445 N N . ALA A 1 187 ? -25.787 -3.792 40.785 1.00 97.50 187 ALA A N 1
ATOM 1446 C CA . ALA A 1 187 ? -24.350 -4.032 40.640 1.00 97.50 187 ALA A CA 1
ATOM 1447 C C . ALA A 1 187 ? -24.051 -5.112 39.580 1.00 97.50 187 ALA A C 1
ATOM 1449 O O . ALA A 1 187 ? -23.136 -4.963 38.771 1.00 97.50 187 ALA A O 1
ATOM 1450 N N . ASN A 1 188 ? -24.859 -6.175 39.536 1.00 98.25 188 ASN A N 1
ATOM 1451 C CA . ASN A 1 188 ? -24.748 -7.275 38.577 1.00 98.25 188 ASN A CA 1
ATOM 1452 C C . ASN A 1 188 ? -25.129 -6.830 37.150 1.00 98.25 188 ASN A C 1
ATOM 1454 O O . ASN A 1 188 ? -24.429 -7.161 36.191 1.00 98.25 188 ASN A O 1
ATOM 1458 N N . THR A 1 189 ? -26.190 -6.032 36.990 1.00 98.06 189 THR A N 1
ATOM 1459 C CA . THR A 1 189 ? -26.577 -5.471 35.683 1.00 98.06 189 THR A CA 1
ATOM 1460 C C . THR A 1 189 ? -25.571 -4.436 35.172 1.00 98.06 189 THR A C 1
ATOM 1462 O O . THR A 1 189 ? -25.190 -4.510 34.002 1.00 98.06 189 THR A O 1
ATOM 1465 N N . GLU A 1 190 ? -25.042 -3.555 36.028 1.00 98.31 190 GLU A N 1
ATOM 1466 C CA . GLU A 1 190 ? -23.936 -2.651 35.679 1.00 98.31 190 GLU A CA 1
ATOM 1467 C C . GLU A 1 190 ? -22.662 -3.410 35.285 1.00 98.31 190 GLU A C 1
ATOM 1469 O O . GLU A 1 190 ? -22.057 -3.093 34.261 1.00 98.31 190 GLU A O 1
ATOM 1474 N N . ALA A 1 191 ? -22.255 -4.428 36.050 1.00 97.81 191 ALA A N 1
ATOM 1475 C CA . ALA A 1 191 ? -21.076 -5.234 35.735 1.00 97.81 191 ALA A CA 1
ATOM 1476 C C . ALA A 1 191 ? -21.222 -5.946 34.378 1.00 97.81 191 ALA A C 1
ATOM 1478 O O . ALA A 1 191 ? -20.311 -5.901 33.550 1.00 97.81 191 ALA A O 1
ATOM 1479 N N . ARG A 1 192 ? -22.398 -6.526 34.097 1.00 98.31 192 ARG A N 1
ATOM 1480 C CA . ARG A 1 192 ? -22.720 -7.135 32.793 1.00 98.31 192 ARG A CA 1
ATOM 1481 C C . ARG A 1 192 ? -22.736 -6.117 31.653 1.00 98.31 192 ARG A C 1
ATOM 1483 O O . ARG A 1 192 ? -22.342 -6.461 30.540 1.00 98.31 192 ARG A O 1
ATOM 1490 N N . ALA A 1 193 ? -23.191 -4.888 31.900 1.00 98.06 193 ALA A N 1
ATOM 1491 C CA . ALA A 1 193 ? -23.171 -3.818 30.905 1.00 98.06 193 ALA A CA 1
ATOM 1492 C C . ALA A 1 193 ? -21.736 -3.363 30.591 1.00 98.06 193 ALA A C 1
ATOM 1494 O O . ALA A 1 193 ? -21.392 -3.225 29.419 1.00 98.06 193 ALA A O 1
ATOM 1495 N N . ARG A 1 194 ? -20.887 -3.207 31.619 1.00 98.31 194 ARG A N 1
ATOM 1496 C CA . ARG A 1 194 ? -19.459 -2.872 31.476 1.00 98.31 194 ARG A CA 1
ATOM 1497 C C . ARG A 1 194 ? -18.704 -3.954 30.703 1.00 98.31 194 ARG A C 1
ATOM 1499 O O . ARG A 1 194 ? -18.090 -3.631 29.694 1.00 98.31 194 ARG A O 1
ATOM 1506 N N . ALA A 1 195 ? -18.843 -5.224 31.089 1.00 98.00 195 ALA A N 1
ATOM 1507 C CA . ALA A 1 195 ? -18.195 -6.345 30.402 1.00 98.00 195 ALA A CA 1
ATOM 1508 C C . ALA A 1 195 ? -18.570 -6.416 28.907 1.00 98.00 195 ALA A C 1
ATOM 1510 O O . ALA A 1 195 ? -17.696 -6.531 28.056 1.00 98.00 195 ALA A O 1
ATOM 1511 N N . LYS A 1 196 ? -19.857 -6.244 28.565 1.00 98.31 196 LYS A N 1
ATOM 1512 C CA . LYS A 1 196 ? -20.326 -6.197 27.165 1.00 98.31 196 LYS A CA 1
ATOM 1513 C C . LYS A 1 196 ? -19.871 -4.959 26.386 1.00 98.31 196 LYS A C 1
ATOM 1515 O O . LYS A 1 196 ? -19.889 -4.978 25.156 1.00 98.31 196 LYS A O 1
ATOM 1520 N N . ALA A 1 197 ? -19.544 -3.860 27.064 1.00 97.88 197 ALA A N 1
ATOM 1521 C CA . ALA A 1 197 ? -18.969 -2.678 26.426 1.00 97.88 197 ALA A CA 1
ATOM 1522 C C . ALA A 1 197 ? -17.468 -2.874 26.161 1.00 97.88 197 ALA A C 1
ATOM 1524 O O . ALA A 1 197 ? -16.987 -2.518 25.089 1.00 97.88 197 ALA A O 1
ATOM 1525 N N . GLU A 1 198 ? -16.758 -3.497 27.102 1.00 98.31 198 GLU A N 1
ATOM 1526 C CA . GLU A 1 198 ? -15.342 -3.841 26.986 1.00 98.31 198 GLU A CA 1
ATOM 1527 C C . GLU A 1 198 ? -15.092 -4.897 25.896 1.00 98.31 198 GLU A C 1
ATOM 1529 O O . GLU A 1 198 ? -14.281 -4.658 25.006 1.00 98.31 198 GLU A O 1
ATOM 1534 N N . GLU A 1 199 ? -15.864 -5.988 25.876 1.00 98.31 199 GLU A N 1
ATOM 1535 C CA . GLU A 1 199 ? -15.856 -7.021 24.823 1.00 98.31 199 GLU A CA 1
ATOM 1536 C C . GLU A 1 199 ? -16.010 -6.405 23.418 1.00 98.31 199 GLU A C 1
ATOM 1538 O O . GLU A 1 199 ? -15.253 -6.709 22.495 1.00 98.31 199 GLU A O 1
ATOM 1543 N N . LYS A 1 200 ? -16.955 -5.468 23.257 1.00 98.31 200 LYS A N 1
ATOM 1544 C CA . LYS A 1 200 ? -17.158 -4.740 21.995 1.00 98.31 200 LYS A CA 1
ATOM 1545 C C . LYS A 1 200 ? -15.993 -3.819 21.646 1.00 98.31 200 LYS A C 1
ATOM 1547 O O . LYS A 1 200 ? -15.614 -3.756 20.480 1.00 98.31 200 LYS A O 1
ATOM 1552 N N . ALA A 1 201 ? -15.436 -3.108 22.625 1.00 97.69 201 ALA A N 1
ATOM 1553 C CA . ALA A 1 201 ? -14.294 -2.224 22.409 1.00 97.69 201 ALA A CA 1
ATOM 1554 C C . ALA A 1 201 ? -13.039 -3.013 21.997 1.00 97.69 201 ALA A C 1
ATOM 1556 O O . ALA A 1 201 ? -12.330 -2.590 21.085 1.00 97.69 201 ALA A O 1
ATOM 1557 N N . GLN A 1 202 ? -12.809 -4.182 22.605 1.00 98.38 202 GLN A N 1
ATOM 1558 C CA . GLN A 1 202 ? -11.746 -5.117 22.230 1.00 98.38 202 GLN A CA 1
ATOM 1559 C C . GLN A 1 202 ? -11.957 -5.639 20.798 1.00 98.38 202 GLN A C 1
ATOM 1561 O O . GLN A 1 202 ? -11.077 -5.468 19.958 1.00 98.38 202 GLN A O 1
ATOM 1566 N N . ALA A 1 203 ? -13.149 -6.149 20.467 1.00 98.12 203 ALA A N 1
ATOM 1567 C CA . ALA A 1 203 ? -13.462 -6.635 19.119 1.00 98.12 203 ALA A CA 1
ATOM 1568 C C . ALA A 1 203 ? -13.373 -5.537 18.032 1.00 98.12 203 ALA A C 1
ATOM 1570 O O . ALA A 1 203 ? -12.943 -5.800 16.905 1.00 98.12 203 ALA A O 1
ATOM 1571 N N . GLU A 1 204 ? -13.741 -4.288 18.342 1.00 98.31 204 GLU A N 1
ATOM 1572 C CA . GLU A 1 204 ? -13.511 -3.153 17.440 1.00 98.31 204 GLU A CA 1
ATOM 1573 C C . GLU A 1 204 ? -12.024 -2.808 17.291 1.00 98.31 204 GLU A C 1
ATOM 1575 O O . GLU A 1 204 ? -11.592 -2.499 16.178 1.00 98.31 204 GLU A O 1
ATOM 1580 N N . ALA A 1 205 ? -11.239 -2.860 18.370 1.00 98.06 205 ALA A N 1
ATOM 1581 C CA . ALA A 1 205 ? -9.802 -2.602 18.331 1.00 98.06 205 ALA A CA 1
ATOM 1582 C C . ALA A 1 205 ? -9.056 -3.668 17.510 1.00 98.06 205 ALA A C 1
ATOM 1584 O O . ALA A 1 205 ? -8.281 -3.313 16.623 1.00 98.06 205 ALA A O 1
ATOM 1585 N N . GLU A 1 206 ? -9.353 -4.953 17.718 1.00 98.38 206 GLU A N 1
ATOM 1586 C CA . GLU A 1 206 ? -8.813 -6.064 16.922 1.00 98.38 206 GLU A CA 1
ATOM 1587 C C . GLU A 1 206 ? -9.169 -5.924 15.438 1.00 98.38 206 GLU A C 1
ATOM 1589 O O . GLU A 1 206 ? -8.302 -6.037 14.566 1.00 98.38 206 GLU A O 1
ATOM 1594 N N . LYS A 1 207 ? -10.434 -5.605 15.128 1.00 98.38 207 LYS A N 1
ATOM 1595 C CA . LYS A 1 207 ? -10.878 -5.371 13.748 1.00 98.38 207 LYS A CA 1
ATOM 1596 C C . LYS A 1 207 ? -10.142 -4.193 13.101 1.00 98.38 207 LYS A C 1
ATOM 1598 O O . LYS A 1 207 ? -9.773 -4.292 11.931 1.00 98.38 207 LYS A O 1
ATOM 1603 N N . ARG A 1 208 ? -9.918 -3.096 13.834 1.00 98.38 208 ARG A N 1
ATOM 1604 C CA . ARG A 1 208 ? -9.144 -1.935 13.354 1.00 98.38 208 ARG A CA 1
ATOM 1605 C C . ARG A 1 208 ? -7.686 -2.314 13.102 1.00 98.38 208 ARG A C 1
ATOM 1607 O O . ARG A 1 208 ? -7.206 -2.083 11.998 1.00 98.38 208 ARG A O 1
ATOM 1614 N N . ALA A 1 209 ? -7.030 -2.967 14.062 1.00 98.19 209 ALA A N 1
ATOM 1615 C CA . ALA A 1 209 ? -5.642 -3.413 13.942 1.00 98.19 209 ALA A CA 1
ATOM 1616 C C . ALA A 1 209 ? -5.438 -4.379 12.762 1.00 98.19 209 ALA A C 1
ATOM 1618 O O . ALA A 1 209 ? -4.482 -4.232 12.002 1.00 98.19 209 ALA A O 1
ATOM 1619 N N . ARG A 1 210 ? -6.370 -5.319 12.542 1.00 98.38 210 ARG A N 1
ATOM 1620 C CA . ARG A 1 210 ? -6.340 -6.210 11.372 1.00 98.38 210 ARG A CA 1
ATOM 1621 C C . ARG A 1 210 ? -6.480 -5.437 10.056 1.00 98.38 210 ARG A C 1
ATOM 1623 O O . ARG A 1 210 ? -5.711 -5.684 9.132 1.00 98.38 210 ARG A O 1
ATOM 1630 N N . VAL A 1 211 ? -7.451 -4.526 9.952 1.00 98.31 211 VAL A N 1
ATOM 1631 C CA . VAL A 1 211 ? -7.658 -3.722 8.731 1.00 98.31 211 VAL A CA 1
ATOM 1632 C C . VAL A 1 211 ? -6.453 -2.822 8.450 1.00 98.31 211 VAL A C 1
ATOM 1634 O O . VAL A 1 211 ? -6.065 -2.677 7.293 1.00 98.31 211 VAL A O 1
ATOM 1637 N N . GLU A 1 212 ? -5.822 -2.269 9.486 1.00 98.38 212 GLU A N 1
ATOM 1638 C CA . GLU A 1 212 ? -4.589 -1.496 9.342 1.00 98.38 212 GLU A CA 1
ATOM 1639 C C . GLU A 1 212 ? -3.419 -2.373 8.872 1.00 98.38 212 GLU A C 1
ATOM 1641 O O . GLU A 1 212 ? -2.735 -2.004 7.919 1.00 98.38 212 GLU A O 1
ATOM 1646 N N . ALA A 1 213 ? -3.226 -3.560 9.455 1.00 98.12 213 ALA A N 1
ATOM 1647 C CA . ALA A 1 213 ? -2.189 -4.500 9.025 1.00 98.12 213 ALA A CA 1
ATOM 1648 C C . ALA A 1 213 ? -2.369 -4.937 7.558 1.00 98.12 213 ALA A C 1
ATOM 1650 O O . ALA A 1 213 ? -1.411 -4.903 6.787 1.00 98.12 213 ALA A O 1
ATOM 1651 N N . GLU A 1 214 ? -3.598 -5.266 7.141 1.00 98.38 214 GLU A N 1
ATOM 1652 C CA . GLU A 1 214 ? -3.921 -5.568 5.739 1.00 98.38 214 GLU A CA 1
ATOM 1653 C C . GLU A 1 214 ? -3.704 -4.366 4.803 1.00 98.38 214 GLU A C 1
ATOM 1655 O O . GLU A 1 214 ? -3.355 -4.551 3.638 1.00 98.38 214 GLU A O 1
ATOM 1660 N N . ALA A 1 215 ? -3.915 -3.134 5.273 1.00 98.06 215 ALA A N 1
ATOM 1661 C CA . ALA A 1 215 ? -3.635 -1.933 4.488 1.00 98.06 215 ALA A CA 1
ATOM 1662 C C . ALA A 1 215 ? -2.123 -1.683 4.355 1.00 98.06 215 ALA A C 1
ATOM 1664 O O . ALA A 1 215 ? -1.647 -1.396 3.257 1.00 98.06 215 ALA A O 1
ATOM 1665 N N . GLN A 1 216 ? -1.356 -1.838 5.439 1.00 98.31 216 GLN A N 1
ATOM 1666 C CA . GLN A 1 216 ? 0.104 -1.702 5.429 1.00 98.31 216 GLN A CA 1
ATOM 1667 C C . GLN A 1 216 ? 0.782 -2.772 4.555 1.00 98.31 216 GLN A C 1
ATOM 1669 O O . GLN A 1 216 ? 1.754 -2.468 3.864 1.00 98.31 216 GLN A O 1
ATOM 1674 N N . GLU A 1 217 ? 0.280 -4.009 4.562 1.00 98.25 217 GLU A N 1
ATOM 1675 C CA . GLU A 1 217 ? 0.765 -5.109 3.715 1.00 98.25 217 GLU A CA 1
ATOM 1676 C C . GLU A 1 217 ? 0.521 -4.818 2.225 1.00 98.25 217 GLU A C 1
ATOM 1678 O O . GLU A 1 217 ? 1.472 -4.811 1.440 1.00 98.25 217 GLU A O 1
ATOM 1683 N N . LYS A 1 218 ? -0.699 -4.405 1.853 1.00 98.38 218 LYS A N 1
ATOM 1684 C CA . LYS A 1 218 ? -1.022 -3.966 0.483 1.00 98.38 218 LYS A CA 1
ATOM 1685 C C . LYS A 1 218 ? -0.181 -2.768 0.035 1.00 98.38 218 LYS A C 1
ATOM 1687 O O . LYS A 1 218 ? 0.287 -2.751 -1.099 1.00 98.38 218 LYS A O 1
ATOM 1692 N N . VAL A 1 219 ? 0.065 -1.783 0.906 1.00 98.38 219 VAL A N 1
ATOM 1693 C CA . VAL A 1 219 ? 0.933 -0.629 0.591 1.00 98.38 219 VAL A CA 1
ATOM 1694 C C . VAL A 1 219 ? 2.378 -1.062 0.318 1.00 98.38 219 VAL A C 1
ATOM 1696 O O . VAL A 1 219 ? 2.979 -0.553 -0.628 1.00 98.38 219 VAL A O 1
ATOM 1699 N N . LYS A 1 220 ? 2.925 -2.023 1.076 1.00 98.31 220 LYS A N 1
ATOM 1700 C CA . LYS A 1 220 ? 4.257 -2.600 0.807 1.00 98.31 220 LYS A CA 1
ATOM 1701 C C . LYS A 1 220 ? 4.281 -3.338 -0.532 1.00 98.31 220 LYS A C 1
ATOM 1703 O O . LYS A 1 220 ? 5.114 -3.017 -1.374 1.00 98.31 220 LYS A O 1
ATOM 1708 N N . SER A 1 221 ? 3.311 -4.222 -0.777 1.00 98.19 221 SER A N 1
ATOM 1709 C CA . SER A 1 221 ? 3.207 -4.963 -2.041 1.00 98.19 221 SER A CA 1
ATOM 1710 C C . SER A 1 221 ? 3.088 -4.033 -3.256 1.00 98.19 221 SER A C 1
ATOM 1712 O O . SER A 1 221 ? 3.785 -4.222 -4.252 1.00 98.19 221 SER A O 1
ATOM 1714 N N . TYR A 1 222 ? 2.274 -2.973 -3.180 1.00 97.94 222 TYR A N 1
ATOM 1715 C CA . TYR A 1 222 ? 2.194 -1.980 -4.254 1.00 97.94 222 TYR A CA 1
ATOM 1716 C C . TYR A 1 222 ? 3.489 -1.173 -4.411 1.00 97.94 222 TYR A C 1
ATOM 1718 O O . TYR A 1 222 ? 3.877 -0.885 -5.542 1.00 97.94 222 TYR A O 1
ATOM 1726 N N . ALA A 1 223 ? 4.192 -0.830 -3.326 1.00 98.19 223 ALA A N 1
ATOM 1727 C CA . ALA A 1 223 ? 5.487 -0.156 -3.416 1.00 98.19 223 ALA A CA 1
ATOM 1728 C C . ALA A 1 223 ? 6.543 -1.033 -4.118 1.00 98.19 223 ALA A C 1
ATOM 1730 O O . ALA A 1 223 ? 7.247 -0.539 -4.998 1.00 98.19 223 ALA A O 1
ATOM 1731 N N . GLU A 1 224 ? 6.600 -2.326 -3.791 1.00 98.31 224 GLU A N 1
ATOM 1732 C CA . GLU A 1 224 ? 7.482 -3.322 -4.420 1.00 98.31 224 GLU A CA 1
ATOM 1733 C C . GLU A 1 224 ? 7.136 -3.564 -5.898 1.00 98.31 224 GLU A C 1
ATOM 1735 O O . GLU A 1 224 ? 8.023 -3.618 -6.752 1.00 98.31 224 GLU A O 1
ATOM 1740 N N . GLN A 1 225 ? 5.847 -3.631 -6.242 1.00 98.12 225 GLN A N 1
ATOM 1741 C CA . GLN A 1 225 ? 5.402 -3.702 -7.638 1.00 98.12 225 GLN A CA 1
ATOM 1742 C C . GLN A 1 225 ? 5.784 -2.431 -8.417 1.00 98.12 225 GLN A C 1
ATOM 1744 O O . GLN A 1 225 ? 6.266 -2.519 -9.546 1.00 98.12 225 GLN A O 1
ATOM 1749 N N . ILE A 1 226 ? 5.636 -1.246 -7.814 1.00 98.38 226 ILE A N 1
ATOM 1750 C CA . ILE A 1 226 ? 5.998 0.036 -8.437 1.00 98.38 226 ILE A CA 1
ATOM 1751 C C . ILE A 1 226 ? 7.516 0.164 -8.633 1.00 98.38 226 ILE A C 1
ATOM 1753 O O . ILE A 1 226 ? 7.940 0.694 -9.662 1.00 98.38 226 ILE A O 1
ATOM 1757 N N . THR A 1 227 ? 8.355 -0.292 -7.695 1.00 98.25 227 THR A N 1
ATOM 1758 C CA . THR A 1 227 ? 9.817 -0.281 -7.889 1.00 98.25 227 THR A CA 1
ATOM 1759 C C . THR A 1 227 ? 10.251 -1.299 -8.938 1.00 98.25 227 THR A C 1
ATOM 1761 O O . THR A 1 227 ? 11.060 -0.947 -9.797 1.00 98.25 227 THR A O 1
ATOM 1764 N N . LYS A 1 228 ? 9.660 -2.502 -8.947 1.00 98.44 228 LYS A N 1
ATOM 1765 C CA . LYS A 1 228 ? 9.900 -3.516 -9.982 1.00 98.44 228 LYS A CA 1
ATOM 1766 C C . LYS A 1 228 ? 9.562 -2.995 -11.384 1.00 98.44 228 LYS A C 1
ATOM 1768 O O . LYS A 1 228 ? 10.440 -2.974 -12.241 1.00 98.44 228 LYS A O 1
ATOM 1773 N N . VAL A 1 229 ? 8.344 -2.490 -11.601 1.00 98.50 229 VAL A N 1
ATOM 1774 C CA . VAL A 1 229 ? 7.911 -1.968 -12.913 1.00 98.50 229 VAL A CA 1
ATOM 1775 C C . VAL A 1 229 ? 8.773 -0.782 -13.364 1.00 98.50 229 VAL A C 1
ATOM 1777 O O . VAL A 1 229 ? 9.079 -0.658 -14.548 1.00 98.50 229 VAL A O 1
ATOM 1780 N N . LYS A 1 230 ? 9.231 0.074 -12.438 1.00 98.50 230 LYS A N 1
ATOM 1781 C CA . LYS A 1 230 ? 10.186 1.153 -12.757 1.00 98.50 230 LYS A CA 1
ATOM 1782 C C . LYS A 1 230 ? 11.554 0.625 -13.198 1.00 98.50 230 LYS A C 1
ATOM 1784 O O . LYS A 1 230 ? 12.140 1.208 -14.106 1.00 98.50 230 LYS A O 1
ATOM 1789 N N . ALA A 1 231 ? 12.055 -0.448 -12.584 1.00 98.06 231 ALA A N 1
ATOM 1790 C CA . ALA A 1 231 ? 13.311 -1.079 -12.982 1.00 98.06 231 ALA A CA 1
ATOM 1791 C C . ALA A 1 231 ? 13.191 -1.754 -14.360 1.00 98.06 231 ALA A C 1
ATOM 1793 O O . ALA A 1 231 ? 14.006 -1.482 -15.239 1.00 98.06 231 ALA A O 1
ATOM 1794 N N . GLU A 1 232 ? 12.133 -2.538 -14.584 1.00 98.25 232 GLU A N 1
ATOM 1795 C CA . GLU A 1 232 ? 11.852 -3.205 -15.867 1.00 98.25 232 GLU A CA 1
ATOM 1796 C C . GLU A 1 232 ? 11.677 -2.187 -17.012 1.00 98.25 232 GLU A C 1
ATOM 1798 O O . GLU A 1 232 ? 12.237 -2.359 -18.096 1.00 98.25 232 GLU A O 1
ATOM 1803 N N . ALA A 1 233 ? 10.979 -1.071 -16.764 1.00 98.12 233 ALA A N 1
ATOM 1804 C CA . ALA A 1 233 ? 10.849 0.018 -17.733 1.00 98.12 233 ALA A CA 1
ATOM 1805 C C . ALA A 1 233 ? 12.187 0.729 -18.015 1.00 98.12 233 ALA A C 1
ATOM 1807 O O . ALA A 1 233 ? 12.479 1.053 -19.167 1.00 98.12 233 ALA A O 1
ATOM 1808 N N . ALA A 1 234 ? 13.021 0.958 -16.994 1.00 98.38 234 ALA A N 1
ATOM 1809 C CA . ALA A 1 234 ? 14.344 1.556 -17.176 1.00 98.38 234 ALA A CA 1
ATOM 1810 C C . ALA A 1 234 ? 15.286 0.640 -17.981 1.00 98.38 234 ALA A C 1
ATOM 1812 O O . ALA A 1 234 ? 16.002 1.124 -18.858 1.00 98.38 234 ALA A O 1
ATOM 1813 N N . GLU A 1 235 ? 15.242 -0.672 -17.738 1.00 98.38 235 GLU A N 1
ATOM 1814 C CA . GLU A 1 235 ? 15.998 -1.676 -18.495 1.00 98.38 235 GLU A CA 1
ATOM 1815 C C . GLU A 1 235 ? 15.546 -1.740 -19.963 1.00 98.38 235 GLU A C 1
ATOM 1817 O O . GLU A 1 235 ? 16.381 -1.721 -20.869 1.00 98.38 235 GLU A O 1
ATOM 1822 N N . MET A 1 236 ? 14.233 -1.736 -20.218 1.00 98.12 236 MET A N 1
ATOM 1823 C CA . MET A 1 236 ? 13.668 -1.707 -21.573 1.00 98.12 236 MET A CA 1
ATOM 1824 C C . MET A 1 236 ? 14.093 -0.447 -22.345 1.00 98.12 236 MET A C 1
ATOM 1826 O O . MET A 1 236 ? 14.501 -0.536 -23.504 1.00 98.12 236 MET A O 1
ATOM 1830 N N . ILE A 1 237 ? 14.066 0.722 -21.694 1.00 98.12 237 ILE A N 1
ATOM 1831 C CA . ILE A 1 237 ? 14.540 1.987 -22.277 1.00 98.12 237 ILE A CA 1
ATOM 1832 C C . ILE A 1 237 ? 16.052 1.941 -22.547 1.00 98.12 237 ILE A C 1
ATOM 1834 O O . ILE A 1 237 ? 16.502 2.476 -23.560 1.00 98.12 237 ILE A O 1
ATOM 1838 N N . ALA A 1 238 ? 16.846 1.309 -21.678 1.00 98.25 238 ALA A N 1
ATOM 1839 C CA . ALA A 1 238 ? 18.287 1.160 -21.882 1.00 98.25 238 ALA A CA 1
ATOM 1840 C C . ALA A 1 238 ? 18.613 0.249 -23.080 1.00 98.25 238 ALA A C 1
ATOM 1842 O O . ALA A 1 238 ? 19.425 0.634 -23.921 1.00 98.25 238 ALA A O 1
ATOM 1843 N N . LYS A 1 239 ? 17.937 -0.904 -23.200 1.00 98.25 239 LYS A N 1
ATOM 1844 C CA . LYS A 1 239 ? 18.082 -1.846 -24.326 1.00 98.25 239 LYS A CA 1
ATOM 1845 C C . LYS A 1 239 ? 17.729 -1.197 -25.664 1.00 98.25 239 LYS A C 1
ATOM 1847 O O . LYS A 1 239 ? 18.585 -1.102 -26.537 1.00 98.25 239 LYS A O 1
ATOM 1852 N N . SER A 1 240 ? 16.535 -0.610 -25.764 1.00 98.12 240 SER A N 1
ATOM 1853 C CA . SER A 1 240 ? 16.083 0.080 -26.980 1.00 98.12 240 SER A CA 1
ATOM 1854 C C . SER A 1 240 ? 17.011 1.237 -27.393 1.00 98.12 240 SER A C 1
ATOM 1856 O O . SER A 1 240 ? 17.225 1.470 -28.581 1.00 98.12 240 SER A O 1
ATOM 1858 N N . ARG A 1 241 ? 17.631 1.942 -26.432 1.00 98.44 241 ARG A N 1
ATOM 1859 C CA . ARG A 1 241 ? 18.647 2.971 -26.723 1.00 98.44 241 ARG A CA 1
ATOM 1860 C C . ARG A 1 241 ? 19.981 2.400 -27.201 1.00 98.44 241 ARG A C 1
ATOM 1862 O O . ARG A 1 241 ? 20.627 3.051 -28.017 1.00 98.44 241 ARG A O 1
ATOM 1869 N N . ALA A 1 242 ? 20.397 1.231 -26.715 1.00 97.75 242 ALA A N 1
ATOM 1870 C CA . ALA A 1 242 ? 21.599 0.553 -27.199 1.00 97.75 242 ALA A CA 1
ATOM 1871 C C . ALA A 1 242 ? 21.400 0.054 -28.641 1.00 97.75 242 ALA A C 1
ATOM 1873 O O . ALA A 1 242 ? 22.199 0.386 -29.511 1.00 97.75 242 ALA A O 1
ATOM 1874 N N . GLU A 1 243 ? 20.277 -0.615 -28.914 1.00 98.12 243 GLU A N 1
ATOM 1875 C CA . GLU A 1 243 ? 19.870 -1.077 -30.251 1.00 98.12 243 GLU A CA 1
ATOM 1876 C C . GLU A 1 243 ? 19.754 0.093 -31.250 1.00 98.12 243 GLU A C 1
ATOM 1878 O O . GLU A 1 243 ? 20.218 0.010 -32.390 1.00 98.12 243 GLU A O 1
ATOM 1883 N N . ALA A 1 244 ? 19.199 1.231 -30.814 1.00 98.12 244 ALA A N 1
ATOM 1884 C CA . ALA A 1 244 ? 19.149 2.454 -31.614 1.00 98.12 244 ALA A CA 1
ATOM 1885 C C . ALA A 1 244 ? 20.545 3.059 -31.861 1.00 98.12 244 ALA A C 1
ATOM 1887 O O . ALA A 1 244 ? 20.810 3.568 -32.948 1.00 98.12 244 ALA A O 1
ATOM 1888 N N . ALA A 1 245 ? 21.458 3.007 -30.886 1.00 98.25 245 ALA A N 1
ATOM 1889 C CA . ALA A 1 245 ? 22.821 3.511 -31.055 1.00 98.25 245 ALA A CA 1
ATOM 1890 C C . ALA A 1 245 ? 23.653 2.627 -32.002 1.00 98.25 245 ALA A C 1
ATOM 1892 O O . ALA A 1 245 ? 24.389 3.156 -32.835 1.00 98.25 245 ALA A O 1
ATOM 1893 N N . GLU A 1 246 ? 23.501 1.304 -31.912 1.00 98.31 246 GLU A N 1
ATOM 1894 C CA . GLU A 1 246 ? 24.153 0.325 -32.785 1.00 98.31 246 GLU A CA 1
ATOM 1895 C C . GLU A 1 246 ? 23.667 0.455 -34.234 1.00 98.31 246 GLU A C 1
ATOM 1897 O O . GLU A 1 246 ? 24.478 0.597 -35.149 1.00 98.31 246 GLU A O 1
ATOM 1902 N N . THR A 1 247 ? 22.350 0.520 -34.450 1.00 97.88 247 THR A N 1
ATOM 1903 C CA . THR A 1 247 ? 21.780 0.718 -35.795 1.00 97.88 247 THR A CA 1
ATOM 1904 C C . THR A 1 247 ? 22.180 2.067 -36.404 1.00 97.88 247 THR A C 1
ATOM 1906 O O . THR A 1 247 ? 22.530 2.122 -37.583 1.00 97.88 247 THR A O 1
ATOM 1909 N N . ILE A 1 248 ? 22.237 3.147 -35.612 1.00 97.88 248 ILE A N 1
ATOM 1910 C CA . ILE A 1 248 ? 22.769 4.448 -36.061 1.00 97.88 248 ILE A CA 1
ATOM 1911 C C . ILE A 1 248 ? 24.267 4.367 -36.409 1.00 97.88 248 ILE A C 1
ATOM 1913 O O . ILE A 1 248 ? 24.700 5.026 -37.355 1.00 97.88 248 ILE A O 1
ATOM 1917 N N . ALA A 1 249 ? 25.071 3.589 -35.678 1.00 97.88 249 ALA A N 1
ATOM 1918 C CA . ALA A 1 249 ? 26.492 3.407 -35.979 1.00 97.88 249 ALA A CA 1
ATOM 1919 C C . ALA A 1 249 ? 26.711 2.595 -37.269 1.00 97.88 249 ALA A C 1
ATOM 1921 O O . ALA A 1 249 ? 27.512 3.001 -38.112 1.00 97.88 249 ALA A O 1
ATOM 1922 N N . ALA A 1 250 ? 25.953 1.512 -37.464 1.00 98.00 250 ALA A N 1
ATOM 1923 C CA . ALA A 1 250 ? 26.007 0.690 -38.671 1.00 98.00 250 ALA A CA 1
ATOM 1924 C C . ALA A 1 250 ? 25.624 1.490 -39.930 1.00 98.00 250 ALA A C 1
ATOM 1926 O O . ALA A 1 250 ? 26.386 1.522 -40.895 1.00 98.00 250 ALA A O 1
ATOM 1927 N N . VAL A 1 251 ? 24.501 2.221 -39.888 1.00 98.44 251 VAL A N 1
ATOM 1928 C CA . VAL A 1 251 ? 24.051 3.082 -41.000 1.00 98.44 251 VAL A CA 1
ATOM 1929 C C . VAL A 1 251 ? 25.072 4.182 -41.315 1.00 98.44 251 VAL A C 1
ATOM 1931 O O . VAL A 1 251 ? 25.264 4.519 -42.482 1.00 98.44 251 VAL A O 1
ATOM 1934 N N . LYS A 1 252 ? 25.769 4.724 -40.305 1.00 98.50 252 LYS A N 1
ATOM 1935 C CA . LYS A 1 252 ? 26.869 5.675 -40.526 1.00 98.50 252 LYS A CA 1
ATOM 1936 C C . LYS A 1 252 ? 28.035 5.031 -41.273 1.00 98.50 252 LYS A C 1
ATOM 1938 O O . LYS A 1 252 ? 28.413 5.579 -42.304 1.00 98.50 252 LYS A O 1
ATOM 1943 N N . SER A 1 253 ? 28.540 3.880 -40.815 1.00 97.19 253 SER A N 1
ATOM 1944 C CA . SER A 1 253 ? 29.646 3.169 -41.486 1.00 97.19 253 SER A CA 1
ATOM 1945 C C . SER A 1 253 ? 29.305 2.868 -42.944 1.00 97.19 253 SER A C 1
ATOM 1947 O O . SER A 1 253 ? 30.041 3.272 -43.840 1.00 97.19 253 SER A O 1
ATOM 1949 N N . GLU A 1 254 ? 28.124 2.294 -43.199 1.00 98.00 254 GLU A N 1
ATOM 1950 C CA . GLU A 1 254 ? 27.665 2.007 -44.561 1.00 98.00 254 GLU A CA 1
ATOM 1951 C C . GLU A 1 254 ? 27.542 3.286 -45.412 1.00 98.00 254 GLU A C 1
ATOM 1953 O O . GLU A 1 254 ? 27.910 3.295 -46.586 1.00 98.00 254 GLU A O 1
ATOM 1958 N N . SER A 1 255 ? 27.066 4.398 -44.835 1.00 95.56 255 SER A N 1
ATOM 1959 C CA . SER A 1 255 ? 26.972 5.679 -45.550 1.00 95.56 255 SER A CA 1
ATOM 1960 C C . SER A 1 255 ? 28.341 6.293 -45.868 1.00 95.56 255 SER A C 1
ATOM 1962 O O . SER A 1 255 ? 28.510 6.860 -46.948 1.00 95.56 255 SER A O 1
ATOM 1964 N N . GLU A 1 256 ? 29.330 6.144 -44.981 1.00 98.19 256 GLU A N 1
ATOM 1965 C CA . GLU A 1 256 ? 30.702 6.609 -45.200 1.00 98.19 256 GLU A CA 1
ATOM 1966 C C . GLU A 1 256 ? 31.441 5.742 -46.223 1.00 98.19 256 GLU A C 1
ATOM 1968 O O . GLU A 1 256 ? 32.101 6.276 -47.112 1.00 98.19 256 GLU A O 1
ATOM 1973 N N . GLU A 1 257 ? 31.310 4.419 -46.137 1.00 98.00 257 GLU A N 1
ATOM 1974 C CA . GLU A 1 257 ? 31.852 3.467 -47.113 1.00 98.00 257 GLU A CA 1
ATOM 1975 C C . GLU A 1 257 ? 31.262 3.719 -48.505 1.00 98.00 257 GLU A C 1
ATOM 1977 O O . GLU A 1 257 ? 31.999 3.845 -49.485 1.00 98.00 257 GLU A O 1
ATOM 1982 N N . ARG A 1 258 ? 29.938 3.901 -48.593 1.00 98.31 258 ARG A N 1
ATOM 1983 C CA . ARG A 1 258 ? 29.243 4.230 -49.843 1.00 98.31 258 ARG A CA 1
ATOM 1984 C C . ARG A 1 258 ? 29.676 5.593 -50.398 1.00 98.31 258 ARG A C 1
ATOM 1986 O O . ARG A 1 258 ? 29.847 5.725 -51.608 1.00 98.31 258 ARG A O 1
ATOM 1993 N N . ALA A 1 259 ? 29.892 6.596 -49.543 1.00 97.50 259 ALA A N 1
ATOM 1994 C CA . ALA A 1 259 ? 30.404 7.904 -49.960 1.00 97.50 259 ALA A CA 1
ATOM 1995 C C . ALA A 1 259 ? 31.844 7.822 -50.504 1.00 97.50 259 ALA A C 1
ATOM 1997 O O . ALA A 1 259 ? 32.135 8.429 -51.537 1.00 97.50 259 ALA A O 1
ATOM 1998 N N . ARG A 1 260 ? 32.720 7.033 -49.865 1.00 98.19 260 ARG A N 1
ATOM 1999 C CA . ARG A 1 260 ? 34.088 6.763 -50.348 1.00 98.19 260 ARG A CA 1
ATOM 2000 C C . ARG A 1 260 ? 34.062 6.053 -51.702 1.00 98.19 260 ARG A C 1
ATOM 2002 O O . ARG A 1 260 ? 34.658 6.555 -52.645 1.00 98.19 260 ARG A O 1
ATOM 2009 N N . ALA A 1 261 ? 33.270 4.988 -51.846 1.00 97.88 261 ALA A N 1
ATOM 2010 C CA . ALA A 1 261 ? 33.134 4.257 -53.107 1.00 97.88 261 ALA A CA 1
ATOM 2011 C C . ALA A 1 261 ? 32.652 5.144 -54.277 1.00 97.88 261 ALA A C 1
ATOM 2013 O O . ALA A 1 261 ? 33.130 4.997 -55.404 1.00 97.88 261 ALA A O 1
ATOM 2014 N N . TYR A 1 262 ? 31.752 6.106 -54.027 1.00 97.12 262 TYR A N 1
ATOM 2015 C CA . TYR A 1 262 ? 31.382 7.102 -55.039 1.00 97.12 262 TYR A CA 1
ATOM 2016 C C . TYR A 1 262 ? 32.535 8.063 -55.376 1.00 97.12 262 TYR A C 1
ATOM 2018 O O . TYR A 1 262 ? 32.757 8.338 -56.555 1.00 97.12 262 TYR A O 1
ATOM 2026 N N . ALA A 1 263 ? 33.296 8.544 -54.387 1.00 97.56 263 ALA A N 1
ATOM 2027 C CA . ALA A 1 263 ? 34.457 9.410 -54.619 1.00 97.56 263 ALA A CA 1
ATOM 2028 C C . ALA A 1 263 ? 35.583 8.695 -55.395 1.00 97.56 263 ALA A C 1
ATOM 2030 O O . ALA A 1 263 ? 36.134 9.259 -56.344 1.00 97.56 263 ALA A O 1
ATOM 2031 N N . ASP A 1 264 ? 35.868 7.436 -55.060 1.00 98.00 264 ASP A N 1
ATOM 2032 C CA . ASP A 1 264 ? 36.839 6.585 -55.757 1.00 98.00 264 ASP A CA 1
ATOM 2033 C C . ASP A 1 264 ? 36.391 6.298 -57.202 1.00 98.00 264 ASP A C 1
ATOM 2035 O O . ASP A 1 264 ? 37.191 6.336 -58.139 1.00 98.00 264 ASP A O 1
ATOM 2039 N N . SER A 1 265 ? 35.086 6.091 -57.423 1.00 97.50 265 SER A N 1
ATOM 2040 C CA . SER A 1 265 ? 34.527 5.916 -58.768 1.00 97.50 265 SER A CA 1
ATOM 2041 C C . SER A 1 265 ? 34.620 7.190 -59.617 1.00 97.50 265 SER A C 1
ATOM 2043 O O . SER A 1 265 ? 34.896 7.095 -60.814 1.00 97.50 265 SER A O 1
ATOM 2045 N N . ILE A 1 266 ? 34.389 8.371 -59.030 1.00 97.69 266 ILE A N 1
ATOM 2046 C CA . ILE A 1 266 ? 34.489 9.666 -59.725 1.00 97.69 266 ILE A CA 1
ATOM 2047 C C . ILE A 1 266 ? 35.951 9.968 -60.067 1.00 97.69 266 ILE A C 1
ATOM 2049 O O . ILE A 1 266 ? 36.275 10.171 -61.236 1.00 97.69 266 ILE A O 1
ATOM 2053 N N . THR A 1 267 ? 36.855 9.914 -59.087 1.00 97.44 267 THR A N 1
ATOM 2054 C CA . THR A 1 267 ? 38.289 10.175 -59.306 1.00 97.44 267 THR A CA 1
ATOM 2055 C C . THR A 1 267 ? 38.919 9.152 -60.257 1.00 97.44 267 THR A C 1
ATOM 2057 O O . THR A 1 267 ? 39.682 9.525 -61.148 1.00 97.44 267 THR A O 1
ATOM 2060 N N . GLY A 1 268 ? 38.529 7.877 -60.165 1.00 97.31 268 GLY A N 1
ATOM 2061 C CA . GLY A 1 268 ? 38.920 6.836 -61.114 1.00 97.31 268 GLY A CA 1
ATOM 2062 C C . GLY A 1 268 ? 38.330 7.016 -62.519 1.00 97.31 268 GLY A C 1
ATOM 2063 O O . GLY A 1 268 ? 38.920 6.547 -63.492 1.00 97.31 268 GLY A O 1
ATOM 2064 N N . ALA A 1 269 ? 37.180 7.679 -62.679 1.00 96.88 269 ALA A N 1
ATOM 2065 C CA . ALA A 1 269 ? 36.667 8.082 -63.992 1.00 96.88 269 ALA A CA 1
ATOM 2066 C C . ALA A 1 269 ? 37.453 9.278 -64.553 1.00 96.88 269 ALA A C 1
ATOM 2068 O O . ALA A 1 269 ? 37.925 9.209 -65.685 1.00 96.88 269 ALA A O 1
ATOM 2069 N N . GLU A 1 270 ? 37.683 10.326 -63.756 1.00 97.81 270 GLU A N 1
ATOM 2070 C CA . GLU A 1 270 ? 38.500 11.480 -64.156 1.00 97.81 270 GLU A CA 1
ATOM 2071 C C . GLU A 1 270 ? 39.930 11.099 -64.555 1.00 97.81 270 GLU A C 1
ATOM 2073 O O . GLU A 1 270 ? 40.472 11.672 -65.498 1.00 97.81 270 GLU A O 1
ATOM 2078 N N . ALA A 1 271 ? 40.553 10.155 -63.843 1.00 96.88 271 ALA A N 1
ATOM 2079 C CA . ALA A 1 271 ? 41.893 9.670 -64.157 1.00 96.88 271 ALA A CA 1
ATOM 2080 C C . ALA A 1 271 ? 41.929 8.926 -65.503 1.00 96.88 271 ALA A C 1
ATOM 2082 O O . ALA A 1 271 ? 42.851 9.131 -66.289 1.00 96.88 271 ALA A O 1
ATOM 2083 N N . ARG A 1 272 ? 40.900 8.117 -65.801 1.00 97.38 272 ARG A N 1
ATOM 2084 C CA . ARG A 1 272 ? 40.754 7.439 -67.101 1.00 97.38 272 ARG A CA 1
ATOM 2085 C C . ARG A 1 272 ? 40.505 8.430 -68.235 1.00 97.38 272 ARG A C 1
ATOM 2087 O O . ARG A 1 272 ? 41.191 8.342 -69.244 1.00 97.38 272 ARG A O 1
ATOM 2094 N N . PHE A 1 273 ? 39.609 9.402 -68.053 1.00 96.25 273 PHE A N 1
ATOM 2095 C CA . PHE A 1 273 ? 39.384 10.449 -69.055 1.00 96.25 273 PHE A CA 1
ATOM 2096 C C . PHE A 1 273 ? 40.645 11.282 -69.309 1.00 96.25 273 PHE A C 1
ATOM 2098 O O . PHE A 1 273 ? 40.960 11.550 -70.464 1.00 96.25 273 PHE A O 1
ATOM 2105 N N . ARG A 1 274 ? 41.404 11.643 -68.262 1.00 97.44 274 ARG A N 1
ATOM 2106 C CA . ARG A 1 274 ? 42.697 12.328 -68.417 1.00 97.44 274 ARG A CA 1
ATOM 2107 C C . ARG A 1 274 ? 43.682 11.489 -69.232 1.00 97.44 274 ARG A C 1
ATOM 2109 O O . ARG A 1 274 ? 44.148 11.975 -70.258 1.00 97.44 274 ARG A O 1
ATOM 2116 N N . ALA A 1 275 ? 43.902 10.229 -68.855 1.00 96.12 275 ALA A N 1
ATOM 2117 C CA . ALA A 1 275 ? 44.785 9.319 -69.587 1.00 96.12 275 ALA A CA 1
ATOM 2118 C C . ALA A 1 275 ? 44.369 9.143 -71.062 1.00 96.12 275 ALA A C 1
ATOM 2120 O O . ALA A 1 275 ? 45.215 9.251 -71.944 1.00 96.12 275 ALA A O 1
ATOM 2121 N N . GLU A 1 276 ? 43.073 8.966 -71.349 1.00 96.88 276 GLU A N 1
ATOM 2122 C CA . GLU A 1 276 ? 42.553 8.880 -72.724 1.00 96.88 276 GLU A CA 1
ATOM 2123 C C . GLU A 1 276 ? 42.799 10.183 -73.508 1.00 96.88 276 GLU A C 1
ATOM 2125 O O . GLU A 1 276 ? 43.213 10.144 -74.667 1.00 96.88 276 GLU A O 1
ATOM 2130 N N . THR A 1 277 ? 42.603 11.355 -72.888 1.00 95.56 277 THR A N 1
ATOM 2131 C CA . THR A 1 277 ? 42.900 12.640 -73.546 1.00 95.56 277 THR A CA 1
ATOM 2132 C C . THR A 1 277 ? 44.394 12.876 -73.764 1.00 95.56 277 THR A C 1
ATOM 2134 O O . THR A 1 277 ? 44.759 13.457 -74.784 1.00 95.56 277 THR A O 1
ATOM 2137 N N . GLU A 1 278 ? 45.260 12.402 -72.865 1.00 96.62 278 GLU A N 1
ATOM 2138 C CA . GLU A 1 278 ? 46.720 12.496 -72.988 1.00 96.62 278 GLU A CA 1
ATOM 2139 C C . GLU A 1 278 ? 47.254 11.541 -74.070 1.00 96.62 278 GLU A C 1
ATOM 2141 O O . GLU A 1 278 ? 48.027 11.966 -74.930 1.00 96.62 278 GLU A O 1
ATOM 2146 N N . GLU A 1 279 ? 46.778 10.292 -74.113 1.00 96.31 279 GLU A N 1
ATOM 2147 C CA . GLU A 1 279 ? 47.081 9.327 -75.181 1.00 96.31 279 GLU A CA 1
ATOM 2148 C C . GLU A 1 279 ? 46.608 9.845 -76.547 1.00 96.31 279 GLU A C 1
ATOM 2150 O O . GLU A 1 279 ? 47.352 9.838 -77.534 1.00 96.31 279 GLU A O 1
ATOM 2155 N N . ARG A 1 280 ? 45.381 10.373 -76.612 1.00 96.94 280 ARG A N 1
ATOM 2156 C CA . ARG A 1 280 ? 44.814 10.937 -77.840 1.00 96.94 280 ARG A CA 1
ATOM 2157 C C . ARG A 1 280 ? 45.535 12.212 -78.290 1.00 96.94 280 ARG A C 1
ATOM 2159 O O . ARG A 1 280 ? 45.744 12.399 -79.487 1.00 96.94 280 ARG A O 1
ATOM 2166 N N . ALA A 1 281 ? 45.967 13.068 -77.365 1.00 95.44 281 ALA A N 1
ATOM 2167 C CA . ALA A 1 281 ? 46.829 14.204 -77.687 1.00 95.44 281 ALA A CA 1
ATOM 2168 C C . ALA A 1 281 ? 48.204 13.740 -78.202 1.00 95.44 281 ALA A C 1
ATOM 2170 O O . ALA A 1 281 ? 48.712 14.298 -79.175 1.00 95.44 281 ALA A O 1
ATOM 2171 N N . GLY A 1 282 ? 48.771 12.683 -77.610 1.00 95.50 282 GLY A N 1
ATOM 2172 C CA . GLY A 1 282 ? 50.014 12.053 -78.052 1.00 95.50 282 GLY A CA 1
ATOM 2173 C C . GLY A 1 282 ? 49.935 11.505 -79.479 1.00 95.50 282 GLY A C 1
ATOM 2174 O O . GLY A 1 282 ? 50.791 11.828 -80.301 1.00 95.50 282 GLY A O 1
ATOM 2175 N N . THR A 1 283 ? 48.885 10.745 -79.804 1.00 96.25 283 THR A N 1
ATOM 2176 C CA . THR A 1 283 ? 48.688 10.178 -81.153 1.00 96.25 283 THR A CA 1
ATOM 2177 C C . THR A 1 283 ? 48.409 11.245 -82.215 1.00 96.25 283 THR A C 1
ATOM 2179 O O . THR A 1 283 ? 48.912 11.133 -83.335 1.00 96.25 283 THR A O 1
ATOM 2182 N N . TYR A 1 284 ? 47.699 12.331 -81.882 1.00 94.31 284 TYR A N 1
ATOM 2183 C CA . TYR A 1 284 ? 47.612 13.489 -82.779 1.00 94.31 284 TYR A CA 1
ATOM 2184 C C . TYR A 1 284 ? 48.973 14.185 -82.954 1.00 94.31 284 TYR A C 1
ATOM 2186 O O . TYR A 1 284 ? 49.330 14.541 -84.075 1.00 94.31 284 TYR A O 1
ATOM 2194 N N . ALA A 1 285 ? 49.769 14.334 -81.891 1.00 95.75 285 ALA A N 1
ATOM 2195 C CA . ALA A 1 285 ? 51.091 14.956 -81.969 1.00 95.75 285 ALA A CA 1
ATOM 2196 C C . ALA A 1 285 ? 52.111 14.130 -82.780 1.00 95.75 285 ALA A C 1
ATOM 2198 O O . ALA A 1 285 ? 52.972 14.717 -83.437 1.00 95.75 285 ALA A O 1
ATOM 2199 N N . THR A 1 286 ? 52.027 12.794 -82.782 1.00 96.38 286 THR A N 1
ATOM 2200 C CA . THR A 1 286 ? 52.842 11.957 -83.683 1.00 96.38 286 THR A CA 1
ATOM 2201 C C . THR A 1 286 ? 52.343 12.029 -85.123 1.00 96.38 286 THR A C 1
ATOM 2203 O O . THR A 1 286 ? 53.156 12.212 -86.024 1.00 96.38 286 THR A O 1
ATOM 2206 N N . ALA A 1 287 ? 51.025 11.978 -85.350 1.00 95.81 287 ALA A N 1
ATOM 2207 C CA . ALA A 1 287 ? 50.445 12.086 -86.691 1.00 95.81 287 ALA A CA 1
ATOM 2208 C C . ALA A 1 287 ? 50.760 13.433 -87.374 1.00 95.81 287 ALA A C 1
ATOM 2210 O O . ALA A 1 287 ? 51.037 13.458 -88.573 1.00 95.81 287 ALA A O 1
ATOM 2211 N N . ILE A 1 288 ? 50.779 14.538 -86.618 1.00 96.06 288 ILE A N 1
ATOM 2212 C CA . ILE A 1 288 ? 51.202 15.858 -87.117 1.00 96.06 288 ILE A CA 1
ATOM 2213 C C . ILE A 1 288 ? 52.676 15.823 -87.541 1.00 96.06 288 ILE A C 1
ATOM 2215 O O . ILE A 1 288 ? 52.974 16.164 -88.681 1.00 96.06 288 ILE A O 1
ATOM 2219 N N . LYS A 1 289 ? 53.581 15.322 -86.690 1.00 96.38 289 LYS A N 1
ATOM 2220 C CA . LYS A 1 289 ? 55.016 15.214 -87.018 1.00 96.38 289 LYS A CA 1
ATOM 2221 C C . LYS A 1 289 ? 55.291 14.313 -88.220 1.00 96.38 289 LYS A C 1
ATOM 2223 O O . LYS A 1 289 ? 56.176 14.605 -89.019 1.00 96.38 289 LYS A O 1
ATOM 2228 N N . GLU A 1 290 ? 54.538 13.224 -88.375 1.00 96.19 290 GLU A N 1
ATOM 2229 C CA . GLU A 1 290 ? 54.614 12.388 -89.575 1.00 96.19 290 GLU A CA 1
ATOM 2230 C C . GLU A 1 290 ? 54.129 13.122 -90.829 1.00 96.19 290 GLU A C 1
ATOM 2232 O O . GLU A 1 290 ? 54.729 12.960 -91.889 1.00 96.19 290 GLU A O 1
ATOM 2237 N N . ALA A 1 291 ? 53.063 13.920 -90.736 1.00 93.94 291 ALA A N 1
ATOM 2238 C CA . ALA A 1 291 ? 52.579 14.723 -91.856 1.00 93.94 291 ALA A CA 1
ATOM 2239 C C . ALA A 1 291 ? 53.587 15.821 -92.241 1.00 93.94 291 ALA A C 1
ATOM 2241 O O . ALA A 1 291 ? 53.902 15.966 -93.420 1.00 93.94 291 ALA A O 1
ATOM 2242 N N . GLU A 1 292 ? 54.153 16.528 -91.260 1.00 95.69 292 GLU A N 1
ATOM 2243 C CA . GLU A 1 292 ? 55.225 17.516 -91.446 1.00 95.69 292 GLU A CA 1
ATOM 2244 C C . GLU A 1 292 ? 56.451 16.882 -92.126 1.00 95.69 292 GLU A C 1
ATOM 2246 O O . GLU A 1 292 ? 56.906 17.370 -93.161 1.00 95.69 292 GLU A O 1
ATOM 2251 N N . ALA A 1 293 ? 56.927 15.736 -91.625 1.00 95.44 293 ALA A N 1
ATOM 2252 C CA . ALA A 1 293 ? 58.063 15.018 -92.203 1.00 95.44 293 ALA A CA 1
ATOM 2253 C C . ALA A 1 293 ? 57.797 14.504 -93.632 1.00 95.44 293 ALA A C 1
ATOM 2255 O O . ALA A 1 293 ? 58.708 14.507 -94.462 1.00 95.44 293 ALA A O 1
ATOM 2256 N N . ARG A 1 294 ? 56.559 14.093 -93.952 1.00 95.62 294 ARG A N 1
ATOM 2257 C CA . ARG A 1 294 ? 56.155 13.719 -95.323 1.00 95.62 294 ARG A CA 1
ATOM 2258 C C . ARG A 1 294 ? 56.161 14.929 -96.257 1.00 95.62 294 ARG A C 1
ATOM 2260 O O . ARG A 1 294 ? 56.699 14.827 -97.355 1.00 95.62 294 ARG A O 1
ATOM 2267 N N . VAL A 1 295 ? 55.634 16.074 -95.817 1.00 96.06 295 VAL A N 1
ATOM 2268 C CA . VAL A 1 295 ? 55.651 17.328 -96.593 1.00 96.06 295 VAL A CA 1
ATOM 2269 C C . VAL A 1 295 ? 57.084 17.816 -96.824 1.00 96.06 295 VAL A C 1
ATOM 2271 O O . VAL A 1 295 ? 57.416 18.205 -97.943 1.00 96.06 295 VAL A O 1
ATOM 2274 N N . GLU A 1 296 ? 57.965 17.732 -95.822 1.00 95.81 296 GLU A N 1
ATOM 2275 C CA . GLU A 1 296 ? 59.395 18.005 -96.005 1.00 95.81 296 GLU A CA 1
ATOM 2276 C C . GLU A 1 296 ? 60.057 17.043 -97.002 1.00 95.81 296 GLU A C 1
ATOM 2278 O O . GLU A 1 296 ? 60.830 17.486 -97.851 1.00 95.81 296 GLU A O 1
ATOM 2283 N N . ALA A 1 297 ? 59.772 15.740 -96.921 1.00 94.25 297 ALA A N 1
ATOM 2284 C CA . ALA A 1 297 ? 60.335 14.749 -97.836 1.00 94.25 297 ALA A CA 1
ATOM 2285 C C . ALA A 1 297 ? 59.865 14.975 -99.284 1.00 94.25 297 ALA A C 1
ATOM 2287 O O . ALA A 1 297 ? 60.687 14.971 -100.199 1.00 94.25 297 ALA A O 1
ATOM 2288 N N . GLU A 1 298 ? 58.576 15.255 -99.497 1.00 95.62 298 GLU A N 1
ATOM 2289 C CA . GLU A 1 298 ? 58.053 15.642 -100.811 1.00 95.62 298 GLU A CA 1
ATOM 2290 C C . GLU A 1 298 ? 58.684 16.940 -101.328 1.00 95.62 298 GLU A C 1
ATOM 2292 O O . GLU A 1 298 ? 59.022 17.023 -102.508 1.00 95.62 298 GLU A O 1
ATOM 2297 N N . ALA A 1 299 ? 58.876 17.949 -100.473 1.00 94.94 299 ALA A N 1
ATOM 2298 C CA . ALA A 1 299 ? 59.516 19.203 -100.866 1.00 94.94 299 ALA A CA 1
ATOM 2299 C C . ALA A 1 299 ? 60.984 19.000 -101.281 1.00 94.94 299 ALA A C 1
ATOM 2301 O O . ALA A 1 299 ? 61.425 19.592 -102.267 1.00 94.94 299 ALA A O 1
ATOM 2302 N N . ARG A 1 300 ? 61.726 18.129 -100.580 1.00 95.62 300 ARG A N 1
ATOM 2303 C CA . ARG A 1 300 ? 63.101 17.744 -100.948 1.00 95.62 300 ARG A CA 1
ATOM 2304 C C . ARG A 1 300 ? 63.134 17.013 -102.290 1.00 95.62 300 ARG A C 1
ATOM 2306 O O . ARG A 1 300 ? 63.864 17.448 -103.173 1.00 95.62 300 ARG A O 1
ATOM 2313 N N . LEU A 1 301 ? 62.285 16.000 -102.482 1.00 95.19 301 LEU A N 1
ATOM 2314 C CA . LEU A 1 301 ? 62.196 15.246 -103.740 1.00 95.19 301 LEU A CA 1
ATOM 2315 C C . LEU A 1 301 ? 61.819 16.135 -104.936 1.00 95.19 301 LEU A C 1
ATOM 2317 O O . LEU A 1 301 ? 62.378 15.976 -106.017 1.00 95.19 301 LEU A O 1
ATOM 2321 N N . ARG A 1 302 ? 60.913 17.107 -104.752 1.00 95.38 302 ARG A N 1
ATOM 2322 C CA . ARG A 1 302 ? 60.586 18.100 -105.792 1.00 95.38 302 ARG A CA 1
ATOM 2323 C C . ARG A 1 302 ? 61.785 18.999 -106.104 1.00 95.38 302 ARG A C 1
ATOM 2325 O O . ARG A 1 302 ? 62.109 19.173 -107.271 1.00 95.38 302 ARG A O 1
ATOM 2332 N N . ALA A 1 303 ? 62.483 19.509 -105.087 1.00 93.69 303 ALA A N 1
ATOM 2333 C CA . ALA A 1 303 ? 63.676 20.339 -105.275 1.00 93.69 303 ALA A CA 1
ATOM 2334 C C . ALA A 1 303 ? 64.865 19.570 -105.890 1.00 93.69 303 ALA A C 1
ATOM 2336 O O . ALA A 1 303 ? 65.691 20.163 -106.582 1.00 93.69 303 ALA A O 1
ATOM 2337 N N . GLU A 1 304 ? 64.968 18.262 -105.652 1.00 95.31 304 GLU A N 1
ATOM 2338 C CA . GLU A 1 304 ? 65.948 17.373 -106.285 1.00 95.31 304 GLU A CA 1
ATOM 2339 C C . GLU A 1 304 ? 65.586 17.124 -107.755 1.00 95.31 304 GLU A C 1
ATOM 2341 O O . GLU A 1 304 ? 66.409 17.411 -108.623 1.00 95.31 304 GLU A O 1
ATOM 2346 N N . ALA A 1 305 ? 64.338 16.755 -108.059 1.00 93.50 305 ALA A N 1
ATOM 2347 C CA . ALA A 1 305 ? 63.859 16.598 -109.435 1.00 93.50 305 ALA A CA 1
ATOM 2348 C C . ALA A 1 305 ? 63.942 17.904 -110.256 1.00 93.50 305 ALA A C 1
ATOM 2350 O O . ALA A 1 305 ? 64.293 17.876 -111.434 1.00 93.50 305 ALA A O 1
ATOM 2351 N N . GLU A 1 306 ? 63.684 19.066 -109.645 1.00 94.25 306 GLU A N 1
ATOM 2352 C CA . GLU A 1 306 ? 63.884 20.376 -110.281 1.00 94.25 306 GLU A CA 1
ATOM 2353 C C . GLU A 1 306 ? 65.362 20.648 -110.601 1.00 94.25 306 GLU A C 1
ATOM 2355 O O . GLU A 1 306 ? 65.664 21.201 -111.659 1.00 94.25 306 GLU A O 1
ATOM 2360 N N . ARG A 1 307 ? 66.298 20.246 -109.728 1.00 93.81 307 ARG A N 1
ATOM 2361 C CA . ARG A 1 307 ? 67.746 20.368 -109.979 1.00 93.81 307 ARG A CA 1
ATOM 2362 C C . ARG A 1 307 ? 68.219 19.413 -111.066 1.00 93.81 307 ARG A C 1
ATOM 2364 O O . ARG A 1 307 ? 69.004 19.826 -111.918 1.00 93.81 307 ARG A O 1
ATOM 2371 N N . GLU A 1 308 ? 67.745 18.170 -111.054 1.00 94.12 308 GLU A N 1
ATOM 2372 C CA . GLU A 1 308 ? 68.045 17.186 -112.095 1.00 94.12 308 GLU A CA 1
ATOM 2373 C C . GLU A 1 308 ? 67.535 17.687 -113.448 1.00 94.12 308 GLU A C 1
ATOM 2375 O O . GLU A 1 308 ? 68.343 17.856 -114.360 1.00 94.12 308 GLU A O 1
ATOM 2380 N N . ALA A 1 309 ? 66.264 18.092 -113.544 1.00 91.62 309 ALA A N 1
ATOM 2381 C CA . ALA A 1 309 ? 65.681 18.664 -114.759 1.00 91.62 309 ALA A CA 1
ATOM 2382 C C . ALA A 1 309 ? 66.395 19.947 -115.232 1.00 91.62 309 ALA A C 1
ATOM 2384 O O . ALA A 1 309 ? 66.584 20.136 -116.433 1.00 91.62 309 ALA A O 1
ATOM 2385 N N . GLN A 1 310 ? 66.851 20.819 -114.322 1.00 93.25 310 GLN A N 1
ATOM 2386 C CA . GLN A 1 310 ? 67.695 21.972 -114.676 1.00 93.25 310 GLN A CA 1
ATOM 2387 C C . GLN A 1 310 ? 69.071 21.541 -115.211 1.00 93.25 310 GLN A C 1
ATOM 2389 O O . GLN A 1 310 ? 69.589 22.161 -116.143 1.00 93.25 310 GLN A O 1
ATOM 2394 N N . SER A 1 311 ? 69.667 20.480 -114.658 1.00 91.00 311 SER A N 1
ATOM 2395 C CA . SER A 1 311 ? 70.953 19.946 -115.118 1.00 91.00 311 SER A CA 1
ATOM 2396 C C . SER A 1 311 ? 70.841 19.237 -116.474 1.00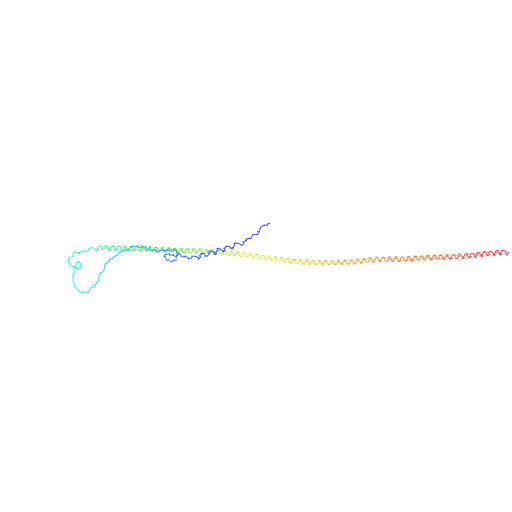 91.00 311 SER A C 1
ATOM 2398 O O . SER A 1 311 ? 71.695 19.445 -117.339 1.00 91.00 311 SER A O 1
ATOM 2400 N N . GLU A 1 312 ? 69.755 18.498 -116.715 1.00 92.81 312 GLU A N 1
ATOM 2401 C CA . GLU A 1 312 ? 69.428 17.892 -118.007 1.00 92.81 312 GLU A CA 1
ATOM 2402 C C . GLU A 1 312 ? 69.128 18.967 -119.052 1.00 92.81 312 GLU A C 1
ATOM 2404 O O . GLU A 1 312 ? 69.711 18.948 -120.132 1.00 92.81 312 GLU A O 1
ATOM 2409 N N . ALA A 1 313 ? 68.307 19.971 -118.726 1.00 90.62 313 ALA A N 1
ATOM 2410 C CA . ALA A 1 313 ? 68.045 21.098 -119.619 1.00 90.62 313 ALA A CA 1
ATOM 2411 C C . ALA A 1 313 ? 69.332 21.863 -119.978 1.00 90.62 313 ALA A C 1
ATOM 2413 O O . ALA A 1 313 ? 69.526 22.220 -121.140 1.00 90.62 313 ALA A O 1
ATOM 2414 N N . LYS A 1 314 ? 70.246 22.071 -119.016 1.00 91.81 314 LYS A N 1
ATOM 2415 C CA . LYS A 1 314 ? 71.538 22.729 -119.264 1.00 91.81 314 LYS A CA 1
ATOM 2416 C C . LYS A 1 314 ? 72.471 21.878 -120.125 1.00 91.81 314 LYS A C 1
ATOM 2418 O O . LYS A 1 314 ? 73.010 22.378 -121.106 1.00 91.81 314 LYS A O 1
ATOM 2423 N N . THR A 1 315 ? 72.665 20.606 -119.783 1.00 90.44 315 THR A N 1
ATOM 2424 C CA . THR A 1 315 ? 73.532 19.693 -120.555 1.00 90.44 315 THR A CA 1
ATOM 2425 C C . THR A 1 315 ? 72.987 19.439 -121.958 1.00 90.44 315 THR A C 1
ATOM 2427 O O . THR A 1 315 ? 73.764 19.398 -122.911 1.00 90.44 315 THR A O 1
ATOM 2430 N N . ARG A 1 316 ? 71.660 19.374 -122.112 1.00 91.06 316 ARG A N 1
ATOM 2431 C CA . ARG A 1 316 ? 70.980 19.359 -123.407 1.00 91.06 316 ARG A CA 1
ATOM 2432 C C . ARG A 1 316 ? 71.203 20.654 -124.186 1.00 91.06 316 ARG A C 1
ATOM 2434 O O . ARG A 1 316 ? 71.544 20.565 -125.357 1.00 91.06 316 ARG A O 1
ATOM 2441 N N . ALA A 1 317 ? 71.075 21.828 -123.568 1.00 88.25 317 ALA A N 1
ATOM 2442 C CA . ALA A 1 317 ? 71.353 23.103 -124.236 1.00 88.25 317 ALA A CA 1
ATOM 2443 C C . ALA A 1 317 ? 72.821 23.203 -124.694 1.00 88.25 317 ALA A C 1
ATOM 2445 O O . ALA A 1 317 ? 73.081 23.576 -125.833 1.00 88.25 317 ALA A O 1
ATOM 2446 N N . GLU A 1 318 ? 73.779 22.782 -123.860 1.00 89.88 318 GLU A N 1
ATOM 2447 C CA . GLU A 1 318 ? 75.196 22.688 -124.241 1.00 89.88 318 GLU A CA 1
ATOM 2448 C C . GLU A 1 318 ? 75.447 21.667 -125.366 1.00 89.88 318 GLU A C 1
ATOM 2450 O O . GLU A 1 318 ? 76.379 21.833 -126.154 1.00 89.88 318 GLU A O 1
ATOM 2455 N N . ALA A 1 319 ? 74.663 20.587 -125.435 1.00 86.12 319 ALA A N 1
ATOM 2456 C CA . ALA A 1 319 ? 74.743 19.601 -126.509 1.00 86.12 319 ALA A CA 1
ATOM 2457 C C . ALA A 1 319 ? 74.127 20.135 -127.811 1.00 86.12 319 ALA A C 1
ATOM 2459 O O . ALA A 1 319 ? 74.754 20.018 -128.858 1.00 86.12 319 ALA A O 1
ATOM 2460 N N . GLU A 1 320 ? 72.963 20.785 -127.751 1.00 88.69 320 GLU A N 1
ATOM 2461 C CA . GLU A 1 320 ? 72.321 21.448 -128.891 1.00 88.69 320 GLU A CA 1
ATOM 2462 C C . GLU A 1 320 ? 73.191 22.601 -129.428 1.00 88.69 320 GLU A C 1
ATOM 2464 O O . GLU A 1 320 ? 73.329 22.737 -130.643 1.00 88.69 320 GLU A O 1
ATOM 2469 N N . GLU A 1 321 ? 73.872 23.362 -128.561 1.00 88.44 321 GLU A N 1
ATOM 2470 C CA . GLU A 1 321 ? 74.877 24.362 -128.949 1.00 88.44 321 GLU A CA 1
ATOM 2471 C C . GLU A 1 321 ? 76.080 23.718 -129.657 1.00 88.44 321 GLU A C 1
ATOM 2473 O O . GLU A 1 321 ? 76.456 24.159 -130.743 1.00 88.44 321 GLU A O 1
ATOM 2478 N N . LYS A 1 322 ? 76.661 22.642 -129.103 1.00 89.62 322 LYS A N 1
ATOM 2479 C CA . LYS A 1 322 ? 77.776 21.909 -129.737 1.00 89.62 322 LYS A CA 1
ATOM 2480 C C . LYS A 1 322 ? 77.369 21.300 -131.080 1.00 89.62 322 LYS A C 1
ATOM 2482 O O . LYS A 1 322 ? 78.127 21.402 -132.043 1.00 89.62 322 LYS A O 1
ATOM 2487 N N . THR A 1 323 ? 76.178 20.710 -131.176 1.00 85.62 323 THR A N 1
ATOM 2488 C CA . THR A 1 323 ? 75.629 20.170 -132.427 1.00 85.62 323 THR A CA 1
ATOM 2489 C C . THR A 1 323 ? 75.408 21.282 -133.445 1.00 85.62 323 THR A C 1
ATOM 2491 O O . THR A 1 323 ? 75.807 21.128 -134.597 1.00 85.62 323 THR A O 1
ATOM 2494 N N . ARG A 1 324 ? 74.851 22.425 -133.030 1.00 87.00 324 ARG A N 1
ATOM 2495 C CA . ARG A 1 324 ? 74.689 23.604 -133.885 1.00 87.00 324 ARG A CA 1
ATOM 2496 C C . ARG A 1 324 ? 76.036 24.129 -134.379 1.00 87.00 324 ARG A C 1
ATOM 2498 O O . ARG A 1 324 ? 76.188 24.320 -135.579 1.00 87.00 324 ARG A O 1
ATOM 2505 N N . ALA A 1 325 ? 77.019 24.307 -133.499 1.00 83.31 325 ALA A N 1
ATOM 2506 C CA . ALA A 1 325 ? 78.361 24.757 -133.866 1.00 83.31 325 ALA A CA 1
ATOM 2507 C C . ALA A 1 325 ? 79.063 23.772 -134.819 1.00 83.31 325 ALA A C 1
ATOM 2509 O O . ALA A 1 325 ? 79.748 24.196 -135.746 1.00 83.31 325 ALA A O 1
ATOM 2510 N N . TYR A 1 326 ? 78.852 22.463 -134.640 1.00 81.75 326 TYR A N 1
ATOM 2511 C CA . TYR A 1 326 ? 79.349 21.433 -135.553 1.00 81.75 326 TYR A CA 1
ATOM 2512 C C . TYR A 1 326 ? 78.643 21.467 -136.918 1.00 81.75 326 TYR A C 1
ATOM 2514 O O . TYR A 1 326 ? 79.310 21.366 -137.943 1.00 81.75 326 TYR A O 1
ATOM 2522 N N . CYS A 1 327 ? 77.326 21.692 -136.959 1.00 81.25 327 CYS A N 1
ATOM 2523 C CA . CYS A 1 327 ? 76.580 21.873 -138.209 1.00 81.25 327 CYS A CA 1
ATOM 2524 C C . CYS A 1 327 ? 76.974 23.171 -138.934 1.00 81.25 327 CYS A C 1
ATOM 2526 O O . CYS A 1 327 ? 77.158 23.157 -140.145 1.00 81.25 327 CYS A O 1
ATOM 2528 N N . GLU A 1 328 ? 77.172 24.279 -138.212 1.00 82.94 328 GLU A N 1
ATOM 2529 C CA . GLU A 1 328 ? 77.688 25.535 -138.776 1.00 82.94 328 GLU A CA 1
ATOM 2530 C C . GLU A 1 328 ? 79.142 25.382 -139.274 1.00 82.94 328 GLU A C 1
ATOM 2532 O O . GLU A 1 328 ? 79.518 25.997 -140.271 1.00 82.94 328 GLU A O 1
ATOM 2537 N N . ALA A 1 329 ? 79.959 24.540 -138.631 1.00 77.94 329 ALA A N 1
ATOM 2538 C CA . ALA A 1 329 ? 81.309 24.212 -139.092 1.00 77.94 329 ALA A CA 1
ATOM 2539 C C . ALA A 1 329 ? 81.313 23.287 -140.324 1.00 77.94 329 ALA A C 1
ATOM 2541 O O . ALA A 1 329 ? 82.107 23.517 -141.236 1.00 77.94 329 ALA A O 1
ATOM 2542 N N . LEU A 1 330 ? 80.421 22.289 -140.381 1.00 76.75 330 LEU A N 1
ATOM 2543 C CA . LEU A 1 330 ? 80.222 21.436 -141.557 1.00 76.75 330 LEU A CA 1
ATOM 2544 C C . LEU A 1 330 ? 79.703 22.241 -142.747 1.00 76.75 330 LEU A C 1
ATOM 2546 O O . LEU A 1 330 ? 80.295 22.155 -143.815 1.00 76.75 330 LEU A O 1
ATOM 2550 N N . ALA A 1 331 ? 78.697 23.098 -142.556 1.00 76.19 331 ALA A N 1
ATOM 2551 C CA . ALA A 1 331 ? 78.190 23.971 -143.614 1.00 76.19 331 ALA A CA 1
ATOM 2552 C C . ALA A 1 331 ? 79.305 24.855 -144.202 1.00 76.19 331 ALA A C 1
ATOM 2554 O O . ALA A 1 331 ? 79.433 24.949 -145.416 1.00 76.19 331 ALA A O 1
ATOM 2555 N N . ARG A 1 332 ? 80.189 25.418 -143.362 1.00 76.75 332 ARG A N 1
ATOM 2556 C CA . ARG A 1 332 ? 81.380 26.173 -143.812 1.00 76.75 332 ARG A CA 1
ATOM 2557 C C . ARG A 1 332 ? 82.462 25.304 -144.468 1.00 76.75 332 ARG A C 1
ATOM 2559 O O . ARG A 1 332 ? 83.315 25.838 -145.173 1.00 76.75 332 ARG A O 1
ATOM 2566 N N . ALA A 1 333 ? 82.487 23.997 -144.212 1.00 70.69 333 ALA A N 1
ATOM 2567 C CA . ALA A 1 333 ? 83.404 23.058 -144.859 1.00 70.69 333 ALA A CA 1
ATOM 2568 C C . ALA A 1 333 ? 82.866 22.596 -146.225 1.00 70.69 333 ALA A C 1
ATOM 2570 O O . ALA A 1 333 ? 83.630 22.536 -147.183 1.00 70.69 333 ALA A O 1
ATOM 2571 N N . GLU A 1 334 ? 81.559 22.351 -146.334 1.00 70.12 334 GLU A N 1
ATOM 2572 C CA . GLU A 1 334 ? 80.857 22.076 -147.594 1.00 70.12 334 GLU A CA 1
ATOM 2573 C C . GLU A 1 334 ? 80.832 23.310 -148.507 1.00 70.12 334 GLU A C 1
ATOM 2575 O O . GLU A 1 334 ? 81.066 23.191 -149.706 1.00 70.12 334 GLU A O 1
ATOM 2580 N N . GLU A 1 335 ? 80.623 24.507 -147.949 1.00 67.56 335 GLU A N 1
ATOM 2581 C CA . GLU A 1 335 ? 80.739 25.785 -148.662 1.00 67.56 335 GLU A CA 1
ATOM 2582 C C . GLU A 1 335 ? 82.150 25.961 -149.239 1.00 67.56 335 GLU A C 1
ATOM 2584 O O . GLU A 1 335 ? 82.289 26.254 -150.422 1.00 67.56 335 GLU A O 1
ATOM 2589 N N . LYS A 1 336 ? 83.200 25.673 -148.453 1.00 64.44 336 LYS A N 1
ATOM 2590 C CA . LYS A 1 336 ? 84.586 25.668 -148.949 1.00 64.44 336 LYS A CA 1
ATOM 2591 C C . LYS A 1 336 ? 84.828 24.627 -150.039 1.00 64.44 336 LYS A C 1
ATOM 2593 O O . LYS A 1 336 ? 85.375 24.979 -151.079 1.00 64.44 336 LYS A O 1
ATOM 2598 N N . ALA A 1 337 ? 84.391 23.383 -149.839 1.00 60.66 337 ALA A N 1
ATOM 2599 C CA . ALA A 1 337 ? 84.554 22.318 -150.828 1.00 60.66 337 ALA A CA 1
ATOM 2600 C C . ALA A 1 337 ? 83.853 22.650 -152.161 1.00 60.66 337 ALA A C 1
ATOM 2602 O O . ALA A 1 337 ? 84.413 22.402 -153.223 1.00 60.66 337 ALA A O 1
ATOM 2603 N N . ASN A 1 338 ? 82.683 23.296 -152.113 1.00 59.09 338 ASN A N 1
ATOM 2604 C CA . ASN A 1 338 ? 81.973 23.805 -153.293 1.00 59.09 338 ASN A CA 1
ATOM 2605 C C . ASN A 1 338 ? 82.594 25.082 -153.905 1.00 59.09 338 ASN A C 1
ATOM 2607 O O . ASN A 1 338 ? 82.146 25.514 -154.964 1.00 59.09 338 ASN A O 1
ATOM 2611 N N . THR A 1 339 ? 83.604 25.693 -153.273 1.00 55.72 339 THR A N 1
ATOM 2612 C CA . THR A 1 339 ? 84.419 26.779 -153.863 1.00 55.72 339 THR A CA 1
ATOM 2613 C C . THR A 1 339 ? 85.787 26.315 -154.378 1.00 55.72 339 THR A C 1
ATOM 2615 O O . THR A 1 339 ? 86.531 27.124 -154.930 1.00 55.72 339 THR A O 1
ATOM 2618 N N . GLU A 1 340 ? 86.122 25.031 -154.219 1.00 51.53 340 GLU A N 1
ATOM 2619 C CA . GLU A 1 340 ? 87.393 24.421 -154.647 1.00 51.53 340 GLU A CA 1
ATOM 2620 C C . GLU A 1 340 ? 87.197 23.358 -155.760 1.00 51.53 340 GLU A C 1
ATOM 2622 O O . GLU A 1 340 ? 88.102 22.560 -156.017 1.00 51.53 340 GLU A O 1
ATOM 2627 N N . ALA A 1 341 ? 86.035 23.365 -156.434 1.00 45.50 341 ALA A N 1
ATOM 2628 C CA . ALA A 1 341 ? 85.625 22.438 -157.500 1.00 45.50 341 ALA A CA 1
ATOM 2629 C C . ALA A 1 341 ? 85.067 23.166 -158.741 1.00 45.50 341 ALA A C 1
ATOM 2631 O O . ALA A 1 341 ? 85.306 22.651 -159.858 1.00 45.50 341 ALA A O 1
#

Solvent-accessible surface area (backbone atoms only — not comparable to full-atom values): 20668 Å² total; per-residue (Å²): 132,88,83,82,88,82,86,82,76,96,76,86,87,83,66,79,81,79,69,57,79,72,66,71,65,74,78,82,76,77,92,77,80,80,61,43,97,86,77,69,57,81,84,84,95,84,82,87,82,88,82,78,89,79,91,87,82,85,89,80,88,86,83,83,87,85,82,93,81,86,82,80,88,84,86,82,86,88,86,90,83,80,70,34,90,90,78,75,46,74,67,80,96,84,73,89,84,83,79,82,91,80,59,67,74,54,53,56,49,47,55,57,47,48,57,51,48,51,51,47,51,51,53,48,50,50,50,49,52,54,49,51,52,51,48,50,54,50,50,51,52,47,51,57,48,50,53,50,50,50,57,45,52,54,49,52,52,51,51,50,52,51,51,51,54,49,52,53,48,53,50,54,50,48,54,50,51,56,50,49,54,56,48,52,53,48,52,51,52,51,51,53,51,50,52,57,49,50,55,50,51,49,54,50,49,52,52,49,54,50,53,49,52,55,48,54,50,50,52,50,54,52,52,53,51,52,53,49,54,51,50,55,51,51,50,51,54,50,50,56,50,48,55,52,50,51,52,55,48,51,53,46,52,55,51,52,53,52,51,47,54,51,51,53,51,49,53,55,46,54,51,49,53,49,51,52,53,51,53,51,50,48,54,50,54,51,53,49,52,52,50,52,53,50,52,52,51,53,51,48,54,50,56,48,51,53,48,51,53,51,50,49,53,48,54,47,50,55,46,51,48,51,51,49,54,50,50,56,50,46,52,57,48,52,53,48,54,70,71,76,115

Radius of gyration: 108.16 Å; Cα contacts (8 Å, |Δi|>4): 16; chains: 1; bounding box: 173×58×335 Å

pLDDT: mean 77.7, std 24.18, range [29.75, 98.5]

Foldseek 3Di:
DDDDDDDDDPDPPPPPVPPPVVPPPPPPPDDDFDADPPPGDGDDDDDDDDDDDDDDDDDDDDDDDDDDDDDDDDDDDDDDDDADPPPRHDDDPDDPPDDDDDPPVVVVVVVVVVVVVVVVVVVVVVVVVVVVVVVVVVVVVVVVVVVVVVVVVVVVVVVVVVVVVVVVVVVVVVVVVVVVVVVVVVVVVVVVVVVVVVVVVVVVVVVVVVVVVVVVVVVVVVVVVVVVVVVVVVVVVVVVVVVVVVVVVVVVVVVVVVVVVVVCVVVVVVVVVVVVVVVVVVVVVVVVVVVVVVVVVVVVVVVVVVVVVVVVVVVVVVVVVVVVVVVVVVVVVVVVVVVVD

Organism: NCBI:txid412755

Sequence (341 aa):
MAIPQIEIKSQVIKSSTKAIETVCNDIFAKKTVPTCKKCGEQHWPFHPCAGREKNETNESREQPVSGIILKTIPSPAEKFTPTCKMCGKKHWPLDPSCTGNKRTKAEAKMAKAEAKAERRAKAEAERKARAEAKARAKAERKAKAEAKAHARAEREAKAEIERIARAEAEEKTRAYCEALARAEEKANTEARARAKAEEKAQAEAEKRARVEAEAQEKVKSYAEQITKVKAEAAEMIAKSRAEAAETIAAVKSESEERARAYADSITGAEARFRAETEERAGTYATAIKEAEARVEAEARLRAEAEREAQSEAKTRAEAEEKTRAYCEALARAEEKANTEA

Mean predicted aligned error: 20.9 Å

Secondary structure (DSSP, 8-state):
---------S-SSSSGGGSSTTTSSGGGS---PPPPTTT-----S---------------------------------------TTTSS---S----------HHHHHHHHHHHHHHHHHHHHHHHHHHHHHHHHHHHHHHHHHHHHHHHHHHHHHHHHHHHHHHHHHHHHHHHHHHHHHHHHHHHHHHHHHHHHHHHHHHHHHHHHHHHHHHHHHHHHHHHHHHHHHHHHHHHHHHHHHHHHHHHHHHHHHHHHHHHHHHHHHHHHHHHHHHHHHHHHHHHHHHHHHHHHHHHHHHHHHHHHHHHHHHHHHHHHHHHHHHHHHHHHHHHHHHHHHHTT--